Protein AF-A0A6C7NEB3-F1 (afdb_monomer_lite)

Secondary structure (DSSP, 8-state):
--HHHHHHHHHHHHHHTTTS-TT--EE-HHHHHTS-SEEEEE--B---TT-TT-THHHH---B-TT-EEEEEESSHHHHHHHHHHHHHTTS-STT---EE---SHHHHH------TTS----GGGSPPPTTS-EEHHHHHHHHHHSTTSSS----TT----HHHHHHHHHHHHHS--S----HHHHHTTSS-HHHHHHHHHH--TTHHHHHHHHHTPPPS--

Radius of gyration: 23.23 Å; chains: 1; bounding box: 68×30×61 Å

Structure (mmCIF, N/CA/C/O backbone):
data_AF-A0A6C7NEB3-F1
#
_entry.id   AF-A0A6C7NEB3-F1
#
loop_
_atom_site.group_PDB
_atom_site.id
_atom_site.type_symbol
_atom_site.label_atom_id
_atom_site.label_alt_id
_atom_site.label_comp_id
_atom_site.label_asym_id
_atom_site.label_entity_id
_atom_site.label_seq_id
_atom_site.pdbx_PDB_ins_code
_atom_site.Cartn_x
_atom_site.Cartn_y
_atom_site.Cartn_z
_atom_site.occupancy
_atom_site.B_iso_or_equiv
_atom_site.auth_seq_id
_atom_site.auth_comp_id
_atom_site.auth_asym_id
_atom_site.auth_atom_id
_atom_site.pdbx_PDB_model_num
ATOM 1 N N . MET A 1 1 ? -14.120 -4.809 -8.182 1.00 58.78 1 MET A N 1
ATOM 2 C CA . MET A 1 1 ? -13.315 -3.794 -7.467 1.00 58.78 1 MET A CA 1
ATOM 3 C C . MET A 1 1 ? -12.095 -3.510 -8.325 1.00 58.78 1 MET A C 1
ATOM 5 O O . MET A 1 1 ? -11.554 -4.472 -8.851 1.00 58.78 1 MET A O 1
ATOM 9 N N . ALA A 1 2 ? -11.709 -2.247 -8.527 1.00 76.81 2 ALA A N 1
ATOM 10 C CA . ALA A 1 2 ? -10.471 -1.930 -9.248 1.00 76.81 2 ALA A CA 1
ATOM 11 C C . ALA A 1 2 ? -9.264 -2.545 -8.514 1.00 76.81 2 ALA A C 1
ATOM 13 O O . ALA A 1 2 ? -9.253 -2.528 -7.280 1.00 76.81 2 ALA A O 1
ATOM 14 N N . GLU A 1 3 ? -8.271 -3.077 -9.237 1.00 85.06 3 GLU A N 1
ATOM 15 C CA . GLU A 1 3 ? -7.120 -3.761 -8.617 1.00 85.06 3 GLU A CA 1
ATOM 16 C C . GLU A 1 3 ? -6.371 -2.853 -7.631 1.00 85.06 3 GLU A C 1
ATOM 18 O O . GLU A 1 3 ? -5.971 -3.320 -6.570 1.00 85.06 3 GLU A O 1
ATOM 23 N N . THR A 1 4 ? -6.311 -1.542 -7.885 1.00 86.56 4 THR A N 1
ATOM 24 C CA . THR A 1 4 ? -5.770 -0.564 -6.928 1.00 86.56 4 THR A CA 1
ATOM 25 C C . THR A 1 4 ? -6.452 -0.611 -5.569 1.00 86.56 4 THR A C 1
ATOM 27 O O . THR A 1 4 ? -5.799 -0.779 -4.541 1.00 86.56 4 THR A O 1
ATOM 30 N N . ILE A 1 5 ? -7.781 -0.521 -5.553 1.00 88.75 5 ILE A N 1
ATOM 31 C CA . ILE A 1 5 ? -8.556 -0.547 -4.310 1.00 88.75 5 ILE A CA 1
ATOM 32 C C . ILE A 1 5 ? -8.446 -1.917 -3.638 1.00 88.75 5 ILE A C 1
ATOM 34 O O . ILE A 1 5 ? -8.346 -1.992 -2.418 1.00 88.75 5 ILE A O 1
ATOM 38 N N . LYS A 1 6 ? -8.408 -2.999 -4.422 1.00 91.44 6 LYS A N 1
ATOM 39 C CA . LYS A 1 6 ? -8.275 -4.367 -3.909 1.00 91.44 6 LYS A CA 1
ATOM 40 C C . LYS A 1 6 ? -6.939 -4.598 -3.207 1.00 91.44 6 LYS A C 1
ATOM 42 O O . LYS A 1 6 ? -6.927 -5.178 -2.125 1.00 91.44 6 LYS A O 1
ATOM 47 N N . GLN A 1 7 ? -5.834 -4.128 -3.781 1.00 91.38 7 GLN A N 1
ATOM 48 C CA . GLN A 1 7 ? -4.512 -4.240 -3.164 1.00 91.38 7 GLN A CA 1
ATOM 49 C C . GLN A 1 7 ? -4.460 -3.511 -1.812 1.00 91.38 7 GLN A C 1
ATOM 51 O O . GLN A 1 7 ? -4.077 -4.108 -0.805 1.00 91.38 7 GLN A O 1
ATOM 56 N N . TYR A 1 8 ? -4.951 -2.269 -1.744 1.00 89.69 8 TYR A N 1
ATOM 57 C CA . TYR A 1 8 ? -5.054 -1.549 -0.470 1.00 89.69 8 TYR A CA 1
ATOM 58 C C . TYR A 1 8 ? -6.022 -2.205 0.516 1.00 89.69 8 TYR A C 1
ATOM 60 O O . TYR A 1 8 ? -5.736 -2.249 1.710 1.00 89.69 8 TYR A O 1
ATOM 68 N N . TYR A 1 9 ? -7.151 -2.738 0.044 1.00 90.69 9 TYR A N 1
ATOM 69 C CA . TYR A 1 9 ? -8.109 -3.432 0.904 1.00 90.69 9 TYR A CA 1
ATOM 70 C C . TYR A 1 9 ? -7.505 -4.684 1.540 1.00 90.69 9 TYR A C 1
ATOM 72 O O . TYR A 1 9 ? -7.786 -4.975 2.704 1.00 90.69 9 TYR A O 1
ATOM 80 N N . ASN A 1 10 ? -6.658 -5.409 0.807 1.00 90.50 10 ASN A N 1
ATOM 81 C CA . ASN A 1 10 ? -5.946 -6.568 1.335 1.00 90.50 10 ASN A CA 1
ATOM 82 C C . ASN A 1 10 ? -4.959 -6.162 2.436 1.00 90.50 10 ASN A C 1
ATOM 84 O O . ASN A 1 10 ? -4.956 -6.793 3.493 1.00 90.50 10 ASN A O 1
ATOM 88 N N . LEU A 1 11 ? -4.187 -5.087 2.232 1.00 87.88 11 LEU A N 1
ATOM 89 C CA . LEU A 1 11 ? -3.297 -4.533 3.260 1.00 87.88 11 LEU A CA 1
ATOM 90 C C . LEU A 1 11 ? -4.076 -4.109 4.509 1.00 87.88 11 LEU A C 1
ATOM 92 O O . LEU A 1 11 ? -3.772 -4.562 5.612 1.00 87.88 11 LEU A O 1
ATOM 96 N N . PHE A 1 12 ? -5.128 -3.308 4.321 1.00 89.12 12 PHE A N 1
ATOM 97 C CA . PHE A 1 12 ? -6.013 -2.855 5.393 1.00 89.12 12 PHE A CA 1
ATOM 98 C C . PHE A 1 12 ? -6.635 -4.026 6.159 1.00 89.12 12 PHE A C 1
ATOM 100 O O . PHE A 1 12 ? -6.589 -4.060 7.385 1.00 89.12 12 PHE A O 1
ATOM 107 N N . SER A 1 13 ? -7.195 -5.009 5.453 1.00 88.75 13 SER A N 1
ATOM 108 C CA . SER A 1 13 ? -7.855 -6.155 6.083 1.00 88.75 13 SER A CA 1
ATOM 109 C C . SER A 1 13 ? -6.871 -7.036 6.844 1.00 88.75 13 SER A C 1
ATOM 111 O O . SER A 1 13 ? -7.202 -7.505 7.931 1.00 88.75 13 SER A O 1
ATOM 113 N N . ASN A 1 14 ? -5.666 -7.243 6.304 1.00 86.75 14 ASN A N 1
ATOM 114 C CA . ASN A 1 14 ? -4.623 -8.019 6.969 1.00 86.75 14 ASN A CA 1
ATOM 115 C C . ASN A 1 14 ? -4.166 -7.343 8.265 1.00 86.75 14 ASN A C 1
ATOM 117 O O . ASN A 1 14 ? -4.084 -7.998 9.301 1.00 86.75 14 ASN A O 1
ATOM 121 N N . ALA A 1 15 ? -3.943 -6.031 8.213 1.00 83.25 15 ALA A N 1
ATOM 122 C CA . ALA A 1 15 ? -3.602 -5.218 9.366 1.00 83.25 15 ALA A CA 1
ATOM 123 C C . ALA A 1 15 ? -4.699 -5.193 10.437 1.00 83.25 15 ALA A C 1
ATOM 125 O O . ALA A 1 15 ? -4.428 -5.412 11.617 1.00 83.25 15 ALA A O 1
ATOM 126 N N . LEU A 1 16 ? -5.944 -4.945 10.028 1.00 86.50 16 LEU A N 1
ATOM 127 C CA . LEU A 1 16 ? -7.086 -4.883 10.936 1.00 86.50 16 LEU A CA 1
ATOM 128 C C . LEU A 1 16 ? -7.295 -6.227 11.646 1.00 86.50 16 LEU A C 1
ATOM 130 O O . LEU A 1 16 ? -7.549 -6.249 12.850 1.00 86.50 16 LEU A O 1
ATOM 134 N N . GLY A 1 17 ? -7.099 -7.337 10.926 1.00 86.81 17 GLY A N 1
ATOM 135 C CA . GLY A 1 17 ? -7.145 -8.697 11.466 1.00 86.81 17 GLY A CA 1
ATOM 136 C C . GLY A 1 17 ? -6.066 -9.015 12.510 1.00 86.81 17 GLY A C 1
ATOM 137 O O . GLY A 1 17 ? -6.218 -9.978 13.256 1.00 86.81 17 GLY A O 1
ATOM 138 N N . GLN A 1 18 ? -5.000 -8.209 12.620 1.00 82.38 18 GLN A N 1
ATOM 139 C CA . GLN A 1 18 ? -4.020 -8.336 13.713 1.00 82.38 18 GLN A CA 1
ATOM 140 C C . GLN A 1 18 ? -4.544 -7.781 15.043 1.00 82.38 18 GLN A C 1
ATOM 142 O O . GLN A 1 18 ? -4.020 -8.121 16.100 1.00 82.38 18 GLN A O 1
ATOM 147 N N . SER A 1 19 ? -5.546 -6.897 14.997 1.00 82.75 19 SER A N 1
ATOM 148 C CA . SER A 1 19 ? -6.062 -6.184 16.177 1.00 82.75 19 SER A CA 1
ATOM 149 C C . SER A 1 19 ? -7.490 -6.584 16.540 1.00 82.75 19 SER A C 1
ATOM 151 O O . SER A 1 19 ? -7.889 -6.453 17.695 1.00 82.75 19 SER A O 1
ATOM 153 N N . PHE A 1 20 ? -8.262 -7.090 15.577 1.00 89.00 20 PHE A N 1
ATOM 154 C CA . PHE A 1 20 ? -9.666 -7.444 15.760 1.00 89.00 20 PHE A CA 1
ATOM 155 C C . PHE A 1 20 ? -10.019 -8.775 15.088 1.00 89.00 20 PHE A C 1
ATOM 157 O O . PHE A 1 20 ? -9.357 -9.176 14.131 1.00 89.00 20 PHE A O 1
ATOM 164 N N . PRO A 1 21 ? -11.107 -9.438 15.526 1.00 90.12 21 PRO A N 1
ATOM 165 C CA . PRO A 1 21 ? -11.684 -10.562 14.797 1.00 90.12 21 PRO A CA 1
ATOM 166 C C . PRO A 1 21 ? -11.994 -10.201 13.337 1.00 90.12 21 PRO A C 1
ATOM 168 O O . PRO A 1 21 ? -12.518 -9.123 13.051 1.00 90.12 21 PRO A O 1
ATOM 171 N N . ASN A 1 22 ? -11.698 -11.116 12.410 1.00 86.62 22 ASN A N 1
ATOM 172 C CA . ASN A 1 22 ? -11.833 -10.883 10.965 1.00 86.62 22 ASN A CA 1
ATOM 173 C C . ASN A 1 22 ? -13.276 -10.600 10.504 1.00 86.62 22 ASN A C 1
ATOM 175 O O . ASN A 1 22 ? -13.478 -10.001 9.446 1.00 86.62 22 ASN A O 1
ATOM 179 N N . ASP A 1 23 ? -14.264 -11.039 11.280 1.00 90.00 23 ASP A N 1
ATOM 180 C CA . ASP A 1 23 ? -15.697 -10.863 11.052 1.00 90.00 23 ASP A CA 1
ATOM 181 C C . ASP A 1 23 ? -16.268 -9.584 11.689 1.00 90.00 23 ASP A C 1
ATOM 183 O O . ASP A 1 23 ? -17.442 -9.271 11.485 1.00 90.00 23 ASP A O 1
ATOM 187 N N . LYS A 1 24 ? -15.456 -8.801 12.415 1.00 92.62 24 LYS A N 1
ATOM 188 C CA . LYS A 1 24 ? -15.886 -7.509 12.964 1.0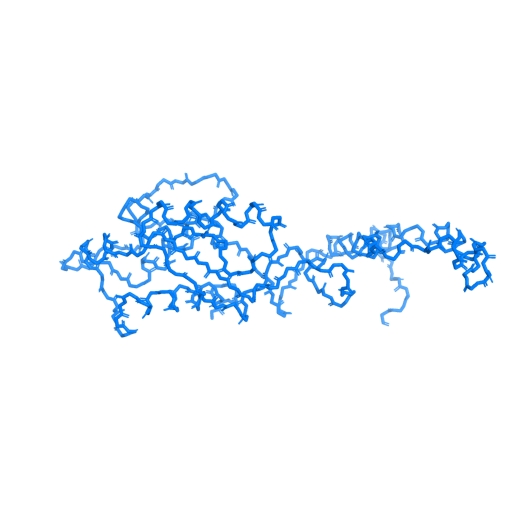0 92.62 24 LYS A CA 1
ATOM 189 C C . LYS A 1 24 ? -16.091 -6.493 11.834 1.00 92.62 24 LYS A C 1
ATOM 191 O O . LYS A 1 24 ? -15.172 -6.173 11.079 1.00 92.62 24 LYS A O 1
ATOM 196 N N . THR A 1 25 ? -17.307 -5.957 11.745 1.00 92.12 25 THR A N 1
ATOM 197 C CA . THR A 1 25 ? -17.722 -4.978 10.720 1.00 92.12 25 THR A CA 1
ATOM 198 C C . THR A 1 25 ? -18.095 -3.605 11.283 1.00 92.12 25 THR A C 1
ATOM 200 O O . THR A 1 25 ? -18.272 -2.663 10.513 1.00 92.12 25 THR A O 1
ATOM 203 N N . SER A 1 26 ? -18.181 -3.477 12.610 1.00 94.00 26 SER A N 1
ATOM 204 C CA . SER A 1 26 ? -18.533 -2.249 13.328 1.00 94.00 26 SER A CA 1
ATOM 205 C C . SER A 1 26 ? -17.515 -1.955 14.439 1.00 94.00 26 SER A C 1
ATOM 207 O O . SER A 1 26 ? -17.100 -2.856 15.183 1.00 94.00 26 SER A O 1
ATOM 209 N N . PHE A 1 27 ? -17.097 -0.690 14.524 1.00 94.06 27 PHE A N 1
ATOM 210 C CA . PHE A 1 27 ? -16.003 -0.211 15.368 1.00 94.06 27 PHE A CA 1
ATOM 211 C C . PHE A 1 27 ? -16.447 0.985 16.211 1.00 94.06 27 PHE A C 1
ATOM 213 O O . PHE A 1 27 ? -16.822 2.034 15.689 1.00 94.06 27 PHE A O 1
ATOM 220 N N . SER A 1 28 ? -16.398 0.832 17.529 1.00 94.38 28 SER A N 1
ATOM 221 C CA . SER A 1 28 ? -16.651 1.913 18.483 1.00 94.38 28 SER A CA 1
ATOM 222 C C . SER A 1 28 ? -15.492 2.916 18.525 1.00 94.38 28 SER A C 1
ATOM 224 O O . SER A 1 28 ? -14.386 2.637 18.061 1.00 94.38 28 SER A O 1
ATOM 226 N N . GLU A 1 29 ? -15.702 4.075 19.156 1.00 92.75 29 GLU A N 1
ATOM 227 C CA . GLU A 1 29 ? -14.603 5.014 19.424 1.00 92.75 29 GLU A CA 1
ATOM 228 C C . GLU A 1 29 ? -13.488 4.373 20.270 1.00 92.75 29 GLU A C 1
ATOM 230 O O . GLU A 1 29 ? -12.311 4.660 20.059 1.00 92.75 29 GLU A O 1
ATOM 235 N N . ALA A 1 30 ? -13.837 3.469 21.194 1.00 92.44 30 ALA A N 1
ATOM 236 C CA . ALA A 1 30 ? -12.859 2.721 21.980 1.00 92.44 30 ALA A CA 1
ATOM 237 C C . ALA A 1 30 ? -12.029 1.772 21.101 1.00 92.44 30 ALA A C 1
ATOM 239 O O . ALA A 1 30 ? -10.804 1.748 21.232 1.00 92.44 30 ALA A O 1
ATOM 240 N N . ASP A 1 31 ? -12.675 1.064 20.165 1.00 92.88 31 ASP A N 1
ATOM 241 C CA . ASP A 1 31 ? -11.983 0.219 19.187 1.00 92.88 31 ASP A CA 1
ATOM 242 C C . ASP A 1 31 ? -10.990 1.058 18.370 1.00 92.88 31 ASP A C 1
ATOM 244 O O . ASP A 1 31 ? -9.810 0.725 18.308 1.00 92.88 31 ASP A O 1
ATOM 248 N N . ILE A 1 32 ? -11.431 2.193 17.816 1.00 90.25 32 ILE A N 1
ATOM 249 C CA . ILE A 1 32 ? -10.583 3.083 17.006 1.00 90.25 32 ILE A CA 1
ATOM 250 C C . ILE A 1 32 ? -9.405 3.629 17.821 1.00 90.25 32 ILE A C 1
ATOM 252 O O . ILE A 1 32 ? -8.265 3.622 17.361 1.00 90.25 32 ILE A O 1
ATOM 256 N N . ASN A 1 33 ? -9.638 4.057 19.062 1.00 88.62 33 ASN A N 1
ATOM 257 C CA . ASN A 1 33 ? -8.563 4.561 19.919 1.00 88.62 33 ASN A CA 1
ATOM 258 C C . ASN A 1 33 ? -7.523 3.482 20.256 1.00 88.62 33 ASN A C 1
ATOM 260 O O . ASN A 1 33 ? -6.336 3.805 20.378 1.00 88.62 33 ASN A O 1
ATOM 264 N N . SER A 1 34 ? -7.950 2.218 20.339 1.00 87.88 34 SER A N 1
ATOM 265 C CA . SER A 1 34 ? -7.081 1.055 20.558 1.00 87.88 34 SER A CA 1
ATOM 266 C C . SER A 1 34 ? -6.351 0.557 19.307 1.00 87.88 34 SER A C 1
ATOM 268 O O . SER A 1 34 ? -5.503 -0.324 19.423 1.00 87.88 34 SER A O 1
ATOM 270 N N . MET A 1 35 ? -6.643 1.108 18.122 1.00 87.12 35 MET A N 1
ATOM 271 C CA . MET A 1 35 ? -5.977 0.692 16.889 1.00 87.12 35 MET A CA 1
ATOM 272 C C . MET A 1 35 ? -4.478 0.979 16.928 1.00 87.12 35 MET A C 1
ATOM 274 O O . MET A 1 35 ? -4.069 2.029 17.457 1.00 87.12 35 MET A O 1
ATOM 278 N N . PRO A 1 36 ? -3.674 0.109 16.288 1.00 86.25 36 PRO A N 1
ATOM 279 C CA . PRO A 1 36 ? -2.275 0.398 16.064 1.00 86.25 36 PRO A CA 1
ATOM 280 C C . PRO A 1 36 ? -2.105 1.719 15.321 1.00 86.25 36 PRO A C 1
ATOM 282 O O . PRO A 1 36 ? -2.931 2.108 14.494 1.00 86.25 36 PRO A O 1
ATOM 285 N N . LYS A 1 37 ? -1.012 2.416 15.616 1.00 85.25 37 LYS A N 1
ATOM 286 C CA . LYS A 1 37 ? -0.709 3.714 15.005 1.00 85.25 37 LYS A CA 1
ATOM 287 C C . LYS A 1 37 ? 0.038 3.571 13.687 1.00 85.25 37 LYS A C 1
ATOM 289 O O . LYS A 1 37 ? -0.069 4.457 12.846 1.00 85.25 37 LYS A O 1
ATOM 294 N N . GLY A 1 38 ? 0.709 2.444 13.469 1.00 86.88 38 GLY A N 1
ATOM 295 C CA . GLY A 1 38 ? 1.337 2.159 12.189 1.00 86.88 38 GLY A CA 1
ATOM 296 C C . GLY A 1 38 ? 1.610 0.686 11.939 1.00 86.88 38 GLY A C 1
ATOM 297 O O . GLY A 1 38 ? 1.359 -0.174 12.783 1.00 86.88 38 GLY A O 1
ATOM 298 N N . TYR A 1 39 ? 2.153 0.414 10.764 1.00 87.00 39 TYR A N 1
ATOM 299 C CA . TYR A 1 39 ? 2.535 -0.907 10.295 1.00 87.00 39 TYR A CA 1
ATOM 300 C C . TYR A 1 39 ? 3.751 -0.832 9.388 1.00 87.00 39 TYR A C 1
ATOM 302 O O . TYR A 1 39 ? 4.047 0.217 8.829 1.00 87.00 39 TYR A O 1
ATOM 310 N N . ALA A 1 40 ? 4.426 -1.958 9.212 1.00 89.44 40 ALA A N 1
ATOM 311 C CA . ALA A 1 40 ? 5.373 -2.135 8.126 1.00 89.44 40 ALA A CA 1
ATOM 312 C C . ALA A 1 40 ? 4.871 -3.219 7.181 1.00 89.44 40 ALA A C 1
ATOM 314 O O . ALA A 1 40 ? 4.192 -4.167 7.590 1.00 89.44 40 ALA A O 1
ATOM 315 N N . ILE A 1 41 ? 5.211 -3.056 5.910 1.00 88.06 41 ILE A N 1
ATOM 316 C CA . ILE A 1 41 ? 4.930 -4.019 4.853 1.00 88.06 41 ILE A CA 1
ATOM 317 C C . ILE A 1 41 ? 6.232 -4.493 4.230 1.00 88.06 41 ILE A C 1
ATOM 319 O O . ILE A 1 41 ? 7.210 -3.753 4.138 1.00 88.06 41 ILE A O 1
ATOM 323 N N . ASN A 1 42 ? 6.209 -5.732 3.765 1.00 88.12 42 ASN A N 1
ATOM 324 C CA . ASN A 1 42 ? 7.225 -6.291 2.887 1.00 88.12 42 ASN A CA 1
ATOM 325 C C . ASN A 1 42 ? 6.557 -6.830 1.617 1.00 88.12 42 ASN A C 1
ATOM 327 O O . ASN A 1 42 ? 5.331 -6.924 1.563 1.00 88.12 42 ASN A O 1
ATOM 331 N N . GLY A 1 43 ? 7.347 -7.181 0.602 1.00 87.94 43 GLY A N 1
ATOM 332 C CA . GLY A 1 43 ? 6.853 -7.709 -0.669 1.00 87.94 43 GLY A CA 1
ATOM 333 C C . GLY A 1 43 ? 6.253 -6.634 -1.573 1.00 87.94 43 GLY A C 1
ATOM 334 O O . GLY A 1 43 ? 5.443 -6.953 -2.444 1.00 87.94 43 GLY A O 1
ATOM 335 N N . ILE A 1 44 ? 6.603 -5.362 -1.352 1.00 88.69 44 ILE A N 1
ATOM 336 C CA . ILE A 1 44 ? 6.304 -4.285 -2.298 1.00 88.69 44 ILE A CA 1
ATOM 337 C C . ILE A 1 44 ? 7.218 -4.486 -3.500 1.00 88.69 44 ILE A C 1
ATOM 339 O O . ILE A 1 44 ? 8.436 -4.547 -3.335 1.00 88.69 44 ILE A O 1
ATOM 343 N N . LYS A 1 45 ? 6.654 -4.539 -4.704 1.00 90.31 45 LYS A N 1
ATOM 344 C CA . LYS A 1 45 ? 7.466 -4.380 -5.910 1.00 90.31 45 LYS A CA 1
ATOM 3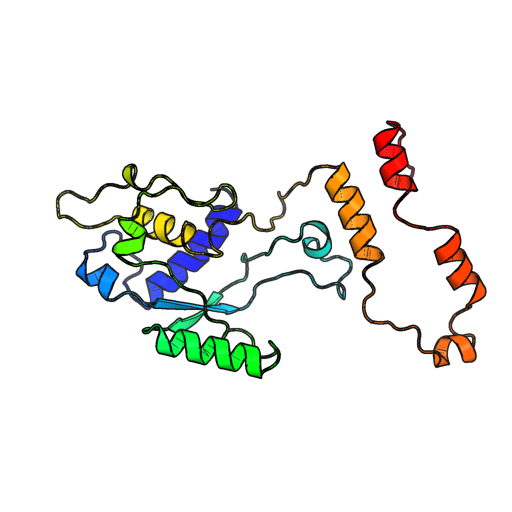45 C C . LYS A 1 45 ? 7.472 -2.909 -6.307 1.00 90.31 45 LYS A C 1
ATOM 347 O O . LYS A 1 45 ? 6.440 -2.234 -6.281 1.00 90.31 45 LYS A O 1
ATOM 352 N N . SER A 1 46 ? 8.650 -2.411 -6.640 1.00 89.94 46 SER A N 1
ATOM 353 C CA . SER A 1 46 ? 8.883 -1.047 -7.109 1.00 89.94 46 SER A CA 1
ATOM 354 C C . SER A 1 46 ? 9.806 -1.076 -8.322 1.00 89.94 46 SER A C 1
ATOM 356 O O . SER A 1 46 ? 10.108 -2.146 -8.849 1.00 89.94 46 SER A O 1
ATOM 358 N N . MET A 1 47 ? 10.251 0.098 -8.770 1.00 89.94 47 MET A N 1
ATOM 359 C CA . MET A 1 47 ? 11.289 0.195 -9.792 1.00 89.94 47 MET A CA 1
ATOM 360 C C . MET A 1 47 ? 12.515 -0.624 -9.389 1.00 89.94 47 MET A C 1
ATOM 362 O O . MET A 1 47 ? 13.012 -0.498 -8.270 1.00 89.94 47 MET A O 1
ATOM 366 N N . ASP A 1 48 ? 12.977 -1.436 -10.326 1.00 87.62 48 ASP A N 1
ATOM 367 C CA . ASP A 1 48 ? 14.221 -2.185 -10.262 1.00 87.62 48 ASP A CA 1
ATOM 368 C C . ASP A 1 48 ? 14.817 -2.172 -11.667 1.00 87.62 48 ASP A C 1
ATOM 370 O O . ASP A 1 48 ? 14.411 -2.940 -12.541 1.00 87.62 48 ASP A O 1
ATOM 374 N N . PHE A 1 49 ? 15.759 -1.260 -11.898 1.00 82.31 49 PHE A N 1
ATOM 375 C CA . PHE A 1 49 ? 16.429 -1.114 -13.191 1.00 82.31 49 PHE A CA 1
ATOM 376 C C . PHE A 1 49 ? 17.362 -2.294 -13.512 1.00 82.31 49 PHE A C 1
ATOM 378 O O . PHE A 1 49 ? 17.844 -2.403 -14.638 1.00 82.31 49 PHE A O 1
ATOM 385 N N . ASN A 1 50 ? 17.573 -3.214 -12.563 1.00 81.31 50 ASN A N 1
ATOM 386 C CA . ASN A 1 50 ? 18.295 -4.462 -12.801 1.00 81.31 50 ASN A CA 1
ATOM 387 C C . ASN A 1 50 ? 17.427 -5.512 -13.507 1.00 81.31 50 ASN A C 1
ATOM 389 O O . ASN A 1 50 ? 17.968 -6.461 -14.073 1.00 81.31 50 ASN A O 1
ATOM 393 N N . ASP A 1 51 ? 16.101 -5.345 -13.488 1.00 85.44 51 ASP A N 1
ATOM 394 C CA . ASP A 1 51 ? 15.139 -6.163 -14.221 1.00 85.44 51 ASP A CA 1
ATOM 395 C C . ASP A 1 51 ? 14.523 -5.342 -15.371 1.00 85.44 51 ASP A C 1
ATOM 397 O O . ASP A 1 51 ? 13.556 -4.601 -15.172 1.00 85.44 51 ASP A O 1
ATOM 401 N N . PRO A 1 52 ? 15.025 -5.484 -16.613 1.00 77.69 52 PRO A N 1
ATOM 402 C CA . PRO A 1 52 ? 14.486 -4.780 -17.777 1.00 77.69 52 PRO A CA 1
ATOM 403 C C . PRO A 1 52 ? 13.022 -5.119 -18.085 1.00 77.69 52 PRO A C 1
ATOM 405 O O . PRO A 1 52 ? 12.358 -4.379 -18.813 1.00 77.69 52 PRO A O 1
ATOM 408 N N . SER A 1 53 ? 12.514 -6.245 -17.570 1.00 84.75 53 SER A N 1
ATOM 409 C CA . SER A 1 53 ? 11.121 -6.659 -17.747 1.00 84.75 53 SER A CA 1
ATOM 410 C C . SER A 1 53 ? 10.176 -6.029 -16.722 1.00 84.75 53 SER A C 1
ATOM 412 O O . SER A 1 53 ? 8.952 -6.100 -16.884 1.00 84.75 53 SER A O 1
ATOM 414 N N . ASN A 1 54 ? 10.723 -5.368 -15.698 1.00 89.69 54 ASN A N 1
ATOM 415 C CA . ASN A 1 54 ? 9.944 -4.744 -14.648 1.00 89.69 54 ASN A CA 1
ATOM 416 C C . ASN A 1 54 ? 9.159 -3.540 -15.189 1.00 89.69 54 ASN A C 1
ATOM 418 O O . ASN A 1 54 ? 9.687 -2.449 -15.413 1.00 89.69 54 ASN A O 1
ATOM 422 N N . ARG A 1 55 ? 7.845 -3.726 -15.349 1.00 90.19 55 ARG A N 1
ATOM 423 C CA . ARG A 1 55 ? 6.914 -2.683 -15.803 1.00 90.19 55 ARG A CA 1
ATOM 424 C C . ARG A 1 55 ? 6.916 -1.438 -14.919 1.00 90.19 55 ARG A C 1
ATOM 426 O O . ARG A 1 55 ? 6.633 -0.354 -15.424 1.00 90.19 55 ARG A O 1
ATOM 433 N N . MET A 1 56 ? 7.267 -1.557 -13.639 1.00 92.88 56 MET A N 1
ATOM 434 C CA . MET A 1 56 ? 7.299 -0.423 -12.712 1.00 92.88 56 MET A CA 1
ATOM 435 C C . MET A 1 56 ? 8.410 0.570 -13.068 1.00 92.88 56 MET A C 1
ATOM 437 O O . MET A 1 56 ? 8.275 1.746 -12.744 1.00 92.88 56 MET A O 1
ATOM 441 N N . ASN A 1 57 ? 9.435 0.154 -13.826 1.00 90.38 57 ASN A N 1
ATOM 442 C CA . ASN A 1 57 ? 10.424 1.064 -14.423 1.00 90.38 57 ASN A CA 1
ATOM 443 C C . ASN A 1 57 ? 9.785 2.040 -15.425 1.00 90.38 57 ASN A C 1
ATOM 445 O O . ASN A 1 57 ? 10.325 3.116 -15.662 1.00 90.38 57 ASN A O 1
ATOM 449 N N . ILE A 1 58 ? 8.634 1.669 -16.000 1.00 91.62 58 ILE A N 1
ATOM 450 C CA . ILE A 1 58 ? 7.874 2.469 -16.967 1.00 91.62 58 ILE A CA 1
ATOM 451 C C . ILE A 1 58 ? 6.717 3.192 -16.273 1.00 91.62 58 ILE A C 1
ATOM 453 O O . ILE A 1 58 ? 6.451 4.355 -16.563 1.00 91.62 58 ILE A O 1
ATOM 457 N N . THR A 1 59 ? 5.988 2.518 -15.381 1.00 92.75 59 THR A N 1
ATOM 458 C CA . THR A 1 59 ? 4.792 3.108 -14.760 1.00 92.75 59 THR A CA 1
ATOM 459 C C . THR A 1 59 ? 5.095 3.968 -13.546 1.00 92.75 59 THR A C 1
ATOM 461 O O . THR A 1 59 ? 4.297 4.844 -13.221 1.00 92.75 59 THR A O 1
ATOM 464 N N . HIS A 1 60 ? 6.244 3.760 -12.897 1.00 90.44 60 HIS A N 1
ATOM 465 C CA . HIS A 1 60 ? 6.634 4.397 -11.635 1.00 90.44 60 HIS A CA 1
ATOM 466 C C . HIS A 1 60 ? 5.637 4.164 -10.487 1.00 90.44 60 HIS A C 1
ATOM 468 O O . HIS A 1 60 ? 5.703 4.828 -9.453 1.00 90.44 60 HIS A O 1
ATOM 474 N N . LEU A 1 61 ? 4.716 3.212 -10.655 1.00 91.94 61 LEU A N 1
ATOM 475 C CA . LEU A 1 61 ? 3.757 2.814 -9.635 1.00 91.94 61 LEU A CA 1
ATOM 476 C C . LEU A 1 61 ? 4.326 1.650 -8.823 1.00 91.94 61 LEU A C 1
ATOM 478 O O . LEU A 1 61 ? 5.100 0.841 -9.328 1.00 91.94 61 LEU A O 1
ATOM 482 N N . ARG A 1 62 ? 3.932 1.556 -7.554 1.00 90.81 62 ARG A N 1
ATOM 483 C CA . ARG A 1 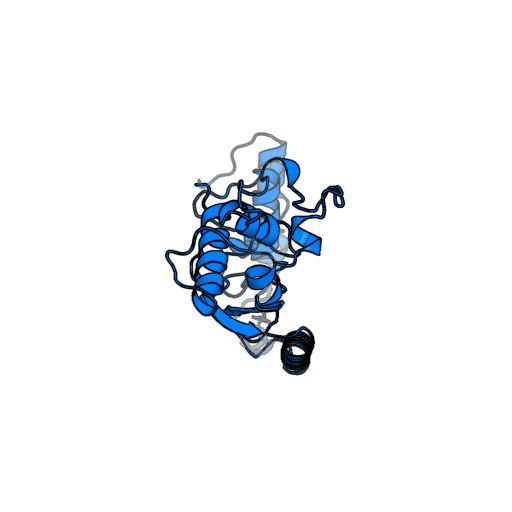62 ? 4.233 0.391 -6.708 1.00 90.81 62 ARG A CA 1
ATOM 484 C C . ARG A 1 62 ? 3.204 -0.708 -6.950 1.00 90.81 62 ARG A C 1
ATOM 486 O O . ARG A 1 62 ? 2.064 -0.397 -7.275 1.00 90.81 62 ARG A O 1
ATOM 493 N N . ASP A 1 63 ? 3.585 -1.964 -6.756 1.00 92.06 63 ASP A N 1
ATOM 494 C CA . ASP A 1 63 ? 2.681 -3.119 -6.753 1.00 92.06 63 ASP A CA 1
ATOM 495 C C . ASP A 1 63 ? 2.671 -3.754 -5.356 1.00 92.06 63 ASP A C 1
ATOM 497 O O . ASP A 1 63 ? 3.698 -4.228 -4.859 1.00 92.06 63 ASP A O 1
ATOM 501 N N . PHE A 1 64 ? 1.493 -3.758 -4.731 1.00 90.25 64 PHE A N 1
ATOM 502 C CA . PHE A 1 64 ? 1.246 -4.339 -3.413 1.00 90.25 64 PHE A CA 1
ATOM 503 C C . PHE A 1 64 ? 0.547 -5.704 -3.475 1.00 90.25 64 PHE A C 1
ATOM 505 O O . PHE A 1 64 ? 0.154 -6.242 -2.440 1.00 90.25 64 PHE A O 1
ATOM 512 N N . SER A 1 65 ? 0.367 -6.297 -4.658 1.00 89.19 65 SER A N 1
ATOM 513 C CA . SER A 1 65 ? -0.347 -7.572 -4.839 1.00 89.19 65 SER A CA 1
ATOM 514 C C . SER A 1 65 ? 0.227 -8.729 -4.018 1.00 89.19 65 SER A C 1
ATOM 516 O O . SER A 1 65 ? -0.523 -9.606 -3.594 1.00 89.19 65 SER A O 1
ATOM 518 N N . ASN A 1 66 ? 1.538 -8.706 -3.768 1.00 88.19 66 ASN A N 1
ATOM 519 C CA . ASN A 1 66 ? 2.257 -9.689 -2.953 1.00 88.19 66 ASN A CA 1
ATOM 520 C C . ASN A 1 66 ? 2.709 -9.120 -1.602 1.00 88.19 66 ASN A C 1
ATOM 522 O O . ASN A 1 66 ? 3.516 -9.743 -0.913 1.00 88.19 66 ASN A O 1
ATOM 526 N N . SER A 1 67 ? 2.228 -7.931 -1.234 1.00 87.62 67 SER A N 1
ATOM 527 C CA . SER A 1 67 ? 2.619 -7.302 0.016 1.00 87.62 67 SER A CA 1
ATOM 528 C C . SER A 1 67 ? 1.878 -7.894 1.209 1.00 87.62 67 SER A C 1
ATOM 530 O O . SER A 1 67 ? 0.695 -8.229 1.138 1.00 87.62 67 SER A O 1
ATOM 532 N N . SER A 1 68 ? 2.577 -7.979 2.334 1.00 86.00 68 SER A N 1
ATOM 533 C CA . SER A 1 68 ? 2.031 -8.457 3.604 1.00 86.00 68 SER A CA 1
ATOM 534 C C . SER A 1 68 ? 2.531 -7.606 4.756 1.00 86.00 68 SER A C 1
ATOM 536 O O . SER A 1 68 ? 3.663 -7.119 4.718 1.00 86.00 68 SER A O 1
ATOM 538 N N . ILE A 1 69 ? 1.718 -7.483 5.803 1.00 86.94 69 ILE A N 1
ATOM 539 C CA . ILE A 1 69 ? 2.130 -6.830 7.041 1.00 86.94 69 ILE A CA 1
ATOM 540 C C . ILE A 1 69 ? 3.208 -7.680 7.716 1.00 86.94 69 ILE A C 1
ATOM 542 O O . ILE A 1 69 ? 3.002 -8.867 7.969 1.00 86.94 69 ILE A O 1
ATOM 546 N N . THR A 1 70 ? 4.348 -7.068 8.014 1.00 89.50 70 THR A N 1
ATOM 547 C CA . THR A 1 70 ? 5.441 -7.696 8.767 1.00 89.50 70 THR A CA 1
ATOM 548 C C . THR A 1 70 ? 5.415 -7.287 10.228 1.00 89.50 70 THR A C 1
ATOM 550 O O . THR A 1 70 ? 5.602 -8.128 11.106 1.00 89.50 70 THR A O 1
ATOM 553 N N . ASN A 1 71 ? 5.128 -6.010 10.497 1.00 89.69 71 ASN A N 1
ATOM 554 C CA . ASN A 1 71 ? 5.138 -5.446 11.840 1.00 89.69 71 ASN A CA 1
ATOM 555 C C . ASN A 1 71 ? 3.918 -4.550 12.069 1.00 89.69 71 ASN A C 1
ATOM 557 O O . ASN A 1 71 ? 3.432 -3.884 11.156 1.00 89.69 71 ASN A O 1
ATOM 561 N N . ILE A 1 72 ? 3.471 -4.499 13.323 1.00 89.00 72 ILE A N 1
ATOM 562 C CA . ILE A 1 72 ? 2.426 -3.600 13.811 1.00 89.00 72 ILE A CA 1
ATOM 563 C C . ILE A 1 72 ? 3.026 -2.724 14.915 1.00 89.00 72 ILE A C 1
ATOM 565 O O . ILE A 1 72 ? 3.613 -3.238 15.868 1.00 89.00 72 ILE A O 1
ATOM 569 N N . TYR A 1 73 ? 2.848 -1.410 14.801 1.00 90.44 73 TYR A N 1
ATOM 570 C CA . TYR A 1 73 ? 3.323 -0.415 15.760 1.00 90.44 73 TYR A CA 1
ATOM 571 C C . TYR A 1 73 ? 2.144 0.133 16.555 1.00 90.44 73 TYR A C 1
ATOM 573 O O . TYR A 1 73 ? 1.257 0.800 16.018 1.00 90.44 73 TYR A O 1
ATOM 581 N N . GLN A 1 74 ? 2.131 -0.150 17.854 1.00 88.69 74 GLN A N 1
ATOM 582 C CA . GLN A 1 74 ? 1.046 0.235 18.755 1.00 88.69 74 GLN A CA 1
ATOM 583 C C . GLN A 1 74 ? 1.119 1.704 19.162 1.00 88.69 74 GLN A C 1
ATOM 585 O O . GLN A 1 74 ? 0.100 2.296 19.508 1.00 88.69 74 GLN A O 1
ATOM 590 N N . THR A 1 75 ? 2.309 2.306 19.110 1.00 89.56 75 THR A N 1
ATOM 591 C CA . THR A 1 75 ? 2.512 3.712 19.468 1.00 89.56 75 THR A CA 1
ATOM 592 C C . THR A 1 75 ? 3.266 4.472 18.375 1.00 89.56 75 THR A C 1
ATOM 594 O O . THR A 1 75 ? 3.996 3.859 17.586 1.00 89.56 75 THR A O 1
ATOM 597 N N . PRO A 1 76 ? 3.130 5.810 18.317 1.00 87.62 76 PRO A N 1
ATOM 598 C CA . PRO A 1 76 ? 3.899 6.629 17.383 1.00 87.62 76 PRO A CA 1
ATOM 599 C C . PRO A 1 76 ? 5.415 6.521 17.602 1.00 87.62 76 PRO A C 1
ATOM 601 O O . PRO A 1 76 ? 6.180 6.636 16.649 1.00 87.62 76 PRO A O 1
ATOM 604 N N . GLU A 1 77 ? 5.867 6.291 18.836 1.00 92.44 77 GLU A N 1
ATOM 605 C CA . GLU A 1 77 ? 7.287 6.158 19.185 1.00 92.44 77 GLU A CA 1
ATOM 606 C C . GLU A 1 77 ? 7.898 4.895 18.579 1.00 92.44 77 GLU A C 1
ATOM 608 O O . GLU A 1 77 ? 8.976 4.976 17.998 1.00 92.44 77 GLU A O 1
ATOM 613 N N . GLN A 1 78 ? 7.190 3.760 18.638 1.00 92.81 78 GLN A N 1
ATOM 614 C CA . GLN A 1 78 ? 7.642 2.511 18.010 1.00 92.81 78 GLN A CA 1
ATOM 615 C C . GLN A 1 78 ? 7.810 2.670 16.496 1.00 92.81 78 GLN A C 1
ATOM 617 O O . GLN A 1 78 ? 8.780 2.184 15.920 1.00 92.81 78 GLN A O 1
ATOM 622 N N . MET A 1 79 ? 6.878 3.377 15.854 1.00 89.75 79 MET A N 1
ATOM 623 C CA . MET A 1 79 ? 6.943 3.655 14.421 1.00 89.75 79 MET A CA 1
ATOM 624 C C . MET A 1 79 ? 8.138 4.555 14.078 1.00 89.75 79 MET A C 1
ATOM 626 O O . MET A 1 79 ? 8.888 4.243 13.158 1.00 89.75 79 MET A O 1
ATOM 630 N N . LYS A 1 80 ? 8.361 5.627 14.854 1.00 90.50 80 LYS A N 1
ATOM 631 C CA . LYS A 1 80 ? 9.516 6.528 14.683 1.00 90.50 80 LYS A CA 1
ATOM 632 C C . LYS A 1 80 ? 10.850 5.814 14.889 1.00 90.50 80 LYS A C 1
ATOM 634 O O . LYS A 1 80 ? 11.813 6.096 14.182 1.00 90.50 80 LYS A O 1
ATOM 639 N N . GLU A 1 81 ? 10.928 4.909 15.859 1.00 93.25 81 GLU A N 1
ATOM 640 C CA . GLU A 1 81 ? 12.126 4.102 16.092 1.00 93.25 81 GLU A CA 1
ATOM 641 C C . GLU A 1 81 ? 12.397 3.165 14.910 1.00 93.25 81 GLU A C 1
ATOM 643 O O . GLU A 1 81 ? 13.524 3.109 14.419 1.00 93.25 81 GLU A O 1
ATOM 648 N N . ALA A 1 82 ? 11.364 2.494 14.398 1.00 92.12 82 ALA A N 1
ATOM 649 C CA . ALA A 1 82 ? 11.484 1.607 13.246 1.00 92.12 82 ALA A CA 1
ATOM 650 C C . ALA A 1 82 ? 11.892 2.358 11.964 1.00 92.12 82 ALA A C 1
ATOM 652 O O . ALA A 1 82 ? 12.798 1.918 11.256 1.00 92.12 82 ALA A O 1
ATOM 653 N N . GLU A 1 83 ? 11.306 3.532 11.711 1.00 89.75 83 GLU A N 1
ATOM 654 C CA . GLU A 1 83 ? 11.701 4.428 10.616 1.00 89.75 83 GLU A CA 1
ATOM 655 C C . GLU A 1 83 ? 13.159 4.897 10.767 1.00 89.75 83 GLU A C 1
ATOM 657 O O . GLU A 1 83 ? 13.936 4.858 9.814 1.00 89.75 83 GLU A O 1
ATOM 662 N N . SER A 1 84 ? 13.571 5.268 11.982 1.00 92.44 84 SER A N 1
ATOM 663 C CA . SER A 1 84 ? 14.955 5.653 12.273 1.00 92.44 84 SER A CA 1
ATOM 664 C C . SER A 1 84 ? 15.936 4.512 11.996 1.00 92.44 84 SER A C 1
ATOM 666 O O . SER A 1 84 ? 16.974 4.735 11.374 1.00 92.44 84 SER A O 1
ATOM 668 N N . LEU A 1 85 ? 15.604 3.281 12.396 1.00 92.94 85 LEU A N 1
ATOM 669 C CA . LEU A 1 85 ? 16.410 2.092 12.102 1.00 92.94 85 LEU A CA 1
ATOM 670 C C . LEU A 1 85 ? 16.471 1.798 10.601 1.00 92.94 85 LEU A C 1
ATOM 672 O O . LEU A 1 85 ? 17.549 1.505 10.083 1.00 92.94 85 LEU A O 1
ATOM 676 N N . TYR A 1 86 ? 15.349 1.920 9.892 1.00 91.94 86 TYR A N 1
ATOM 677 C CA . TYR A 1 86 ? 15.297 1.770 8.440 1.00 91.94 86 TYR A CA 1
ATOM 678 C C . TYR A 1 86 ? 16.245 2.757 7.747 1.00 91.94 86 TYR A C 1
ATOM 680 O O . TYR A 1 86 ? 17.106 2.343 6.966 1.00 91.94 86 TYR A O 1
ATOM 688 N N . ILE A 1 87 ? 16.179 4.041 8.111 1.00 91.12 87 ILE A N 1
ATOM 689 C CA . ILE A 1 87 ? 17.056 5.089 7.568 1.00 91.12 87 ILE A CA 1
ATOM 690 C C . ILE A 1 87 ? 18.524 4.826 7.929 1.00 91.12 87 ILE A C 1
ATOM 692 O O . ILE A 1 87 ? 19.385 4.864 7.051 1.00 91.12 87 ILE A O 1
ATOM 696 N N . GLN A 1 88 ? 18.824 4.518 9.195 1.00 93.12 88 GLN A N 1
ATOM 697 C CA . GLN A 1 88 ? 20.189 4.223 9.654 1.00 93.12 88 GLN A CA 1
ATOM 698 C C . GLN A 1 88 ? 20.788 2.992 8.969 1.00 93.12 88 GLN A C 1
ATOM 700 O O . GLN A 1 88 ? 21.998 2.938 8.758 1.00 93.12 88 GLN A O 1
ATOM 705 N N . SER A 1 89 ? 19.953 2.027 8.580 1.00 90.25 89 SER A N 1
ATOM 706 C CA . SER A 1 89 ? 20.383 0.860 7.808 1.00 90.25 89 SER A CA 1
ATOM 707 C C . SER A 1 89 ? 20.696 1.171 6.344 1.00 90.25 89 SER A C 1
ATOM 709 O O . SER A 1 89 ? 21.112 0.275 5.617 1.00 90.25 89 SER A O 1
ATOM 711 N N . GLY A 1 90 ? 20.480 2.407 5.883 1.00 87.81 90 GLY A N 1
ATOM 712 C CA . GLY A 1 90 ? 20.564 2.744 4.465 1.00 87.81 90 GLY A CA 1
ATOM 713 C C . GLY A 1 90 ? 19.433 2.115 3.654 1.00 87.81 90 GLY A C 1
ATOM 714 O O . GLY A 1 90 ? 19.637 1.787 2.492 1.00 87.81 90 GLY A O 1
ATOM 715 N N . SER A 1 91 ? 18.250 1.941 4.257 1.00 87.00 91 SER A N 1
ATOM 716 C CA . SER A 1 91 ? 17.086 1.287 3.639 1.00 87.00 91 SER A CA 1
ATOM 717 C C . SER A 1 91 ? 17.281 -0.201 3.307 1.00 87.00 91 SER A C 1
ATOM 719 O O . SER A 1 91 ? 16.577 -0.730 2.454 1.00 87.00 91 SER A O 1
ATOM 721 N N . LEU A 1 92 ? 18.229 -0.879 3.967 1.00 84.69 92 LEU A N 1
ATOM 722 C CA . LEU A 1 92 ? 18.580 -2.280 3.689 1.00 84.69 92 LEU A CA 1
ATOM 723 C C . LEU A 1 92 ? 17.748 -3.302 4.473 1.00 84.69 92 LEU A C 1
ATOM 725 O O . LEU A 1 92 ? 17.765 -4.485 4.143 1.00 84.69 92 LEU A O 1
ATOM 729 N N . ILE A 1 93 ? 17.073 -2.880 5.545 1.00 85.56 93 ILE A N 1
ATOM 730 C CA . ILE A 1 93 ? 16.234 -3.776 6.345 1.00 85.56 93 ILE A CA 1
ATOM 731 C C . ILE A 1 93 ? 14.799 -3.696 5.829 1.00 85.56 93 ILE A C 1
ATOM 733 O O . ILE A 1 93 ? 14.070 -2.742 6.110 1.00 85.56 93 ILE A O 1
ATOM 737 N N . ASP A 1 94 ? 14.387 -4.724 5.098 1.00 83.81 94 ASP A N 1
ATOM 738 C CA . ASP A 1 94 ? 13.014 -4.848 4.623 1.00 83.81 94 ASP A CA 1
ATOM 739 C C . ASP A 1 94 ? 12.027 -5.085 5.772 1.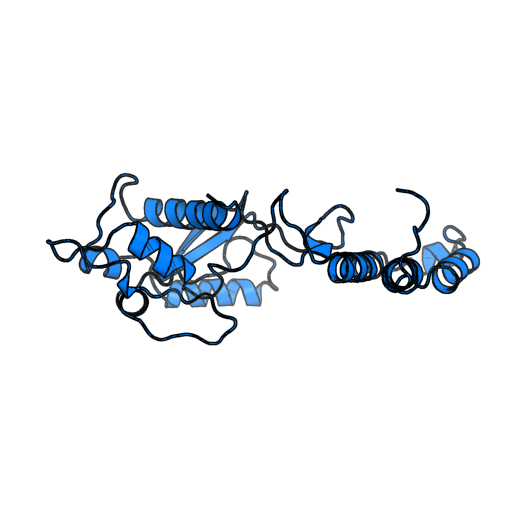00 83.81 94 ASP A C 1
ATOM 741 O O . ASP A 1 94 ? 12.337 -5.713 6.787 1.00 83.81 94 ASP A O 1
ATOM 745 N N . GLY A 1 95 ? 10.795 -4.605 5.595 1.00 83.62 95 GLY A N 1
ATOM 746 C CA . GLY A 1 95 ? 9.693 -4.909 6.507 1.00 83.62 95 GLY A CA 1
ATOM 747 C C . GLY A 1 95 ? 9.749 -4.214 7.870 1.00 83.62 95 GLY A C 1
ATOM 748 O O . GLY A 1 95 ? 8.990 -4.600 8.756 1.00 83.62 95 GLY A O 1
ATOM 749 N N . ILE A 1 96 ? 10.596 -3.196 8.053 1.00 88.69 96 ILE A N 1
ATOM 750 C CA . ILE A 1 96 ? 10.591 -2.347 9.261 1.00 88.69 96 ILE A CA 1
ATOM 751 C C . ILE A 1 96 ? 10.245 -0.882 8.983 1.00 88.69 96 ILE A C 1
ATOM 753 O O . ILE A 1 96 ? 10.122 -0.101 9.922 1.00 88.69 96 ILE A O 1
ATOM 757 N N . ASN A 1 97 ? 10.112 -0.489 7.714 1.00 85.62 97 ASN A N 1
ATOM 758 C CA . ASN A 1 97 ? 9.745 0.880 7.378 1.00 85.62 97 ASN A CA 1
ATOM 759 C C . ASN A 1 97 ? 8.306 1.154 7.840 1.00 85.62 97 ASN A C 1
ATOM 761 O O . ASN A 1 97 ? 7.364 0.506 7.379 1.00 85.62 97 ASN A O 1
ATOM 765 N N . GLY A 1 98 ? 8.163 2.077 8.789 1.00 80.31 98 GLY A N 1
ATOM 766 C CA . GLY A 1 98 ? 6.894 2.392 9.422 1.00 80.31 98 GLY A CA 1
ATOM 767 C C . GLY A 1 98 ? 6.007 3.275 8.552 1.00 80.31 98 GLY A C 1
ATOM 768 O O . GLY A 1 98 ? 6.405 4.347 8.110 1.00 80.31 98 GLY A O 1
ATOM 769 N N . HIS A 1 99 ? 4.764 2.850 8.367 1.00 77.38 99 HIS A N 1
ATOM 770 C CA . HIS A 1 99 ? 3.698 3.613 7.736 1.00 77.38 99 HIS A CA 1
ATOM 771 C C . HIS A 1 99 ? 2.571 3.850 8.736 1.00 77.38 99 HIS A C 1
ATOM 773 O O . HIS A 1 99 ? 2.189 2.943 9.476 1.00 77.38 99 HIS A O 1
ATOM 779 N N . SER A 1 100 ? 2.021 5.064 8.755 1.00 75.00 100 SER A N 1
ATOM 780 C CA . SER A 1 100 ? 0.839 5.359 9.564 1.00 75.00 100 SER A CA 1
ATOM 781 C C . SER A 1 100 ? -0.367 4.598 9.021 1.00 75.00 100 SER A C 1
ATOM 783 O O . SER A 1 100 ? -0.562 4.508 7.811 1.00 75.00 100 SER A O 1
ATOM 785 N N . PHE A 1 101 ? -1.207 4.087 9.919 1.00 73.19 101 PHE A N 1
ATOM 786 C CA . PHE A 1 101 ? -2.519 3.567 9.534 1.00 73.19 101 PHE A CA 1
ATOM 787 C C . PHE A 1 101 ? -3.506 4.666 9.155 1.00 73.19 101 PHE A C 1
ATOM 789 O O . PHE A 1 101 ? -4.472 4.401 8.444 1.00 73.19 101 PHE A O 1
ATOM 796 N N . GLY A 1 102 ? -3.319 5.856 9.725 1.00 69.25 102 GLY A N 1
ATOM 797 C CA . GLY A 1 102 ? -4.306 6.927 9.694 1.00 69.25 102 GLY A CA 1
ATOM 798 C C . GLY A 1 102 ? -5.705 6.533 10.181 1.00 69.25 102 GLY A C 1
ATOM 799 O O . GLY A 1 102 ? -6.730 7.114 9.829 1.00 69.25 102 GLY A O 1
ATOM 800 N N . LEU A 1 103 ? -5.765 5.500 11.020 1.00 74.06 103 LEU A N 1
ATOM 801 C CA . LEU A 1 103 ? -6.988 5.016 11.644 1.00 74.06 103 LEU A CA 1
ATOM 802 C C . LEU A 1 103 ? -7.155 5.692 13.008 1.00 74.06 103 LEU A C 1
ATOM 804 O O . LEU A 1 103 ? -7.035 5.063 14.058 1.00 74.06 103 LEU A O 1
ATOM 808 N N . SER A 1 104 ? -7.371 7.006 12.997 1.00 77.00 104 SER A N 1
ATOM 809 C CA . SER A 1 104 ? -7.673 7.782 14.201 1.00 77.00 104 SER A CA 1
ATOM 810 C C . SER A 1 104 ? -9.053 8.425 14.096 1.00 77.00 104 SER A C 1
ATOM 812 O O . SER A 1 104 ? -9.548 8.689 13.001 1.00 77.00 104 SER A O 1
ATOM 814 N N . LEU A 1 105 ? -9.684 8.713 15.240 1.00 81.69 105 LEU A N 1
ATOM 815 C CA . LEU A 1 105 ? -10.952 9.451 15.253 1.00 81.69 105 LEU A CA 1
ATOM 816 C C . LEU A 1 105 ? -10.820 10.826 14.598 1.00 81.69 105 LEU A C 1
ATOM 818 O O . LEU A 1 105 ? -11.777 11.300 13.996 1.00 81.69 105 LEU A O 1
ATOM 822 N N . GLU A 1 106 ? -9.653 11.456 14.720 1.00 79.62 106 GLU A N 1
ATOM 823 C CA . GLU A 1 106 ? -9.367 12.729 14.069 1.00 79.62 106 GLU A CA 1
ATOM 824 C C . GLU A 1 106 ? -9.385 12.579 12.546 1.00 79.62 106 GLU A C 1
ATOM 826 O O . GLU A 1 106 ? -10.068 13.347 11.878 1.00 79.62 106 GLU A O 1
ATOM 831 N N . GLU A 1 107 ? -8.726 11.556 11.997 1.00 74.69 107 GLU A N 1
ATOM 832 C CA . GLU A 1 107 ? -8.693 11.324 10.548 1.00 74.69 107 GLU A CA 1
ATOM 833 C C . GLU A 1 107 ? -10.058 10.933 9.976 1.00 74.69 107 GLU A C 1
ATOM 835 O O . GLU A 1 107 ? -10.453 11.466 8.938 1.00 74.69 107 GLU A O 1
ATOM 840 N N . ILE A 1 108 ? -10.818 10.098 10.692 1.00 78.69 108 ILE A N 1
ATOM 841 C CA . ILE A 1 108 ? -12.177 9.698 10.297 1.00 78.69 108 ILE A CA 1
ATOM 842 C C . ILE A 1 108 ? -13.129 10.904 10.301 1.00 78.69 108 ILE A C 1
ATOM 844 O O . ILE A 1 108 ? -13.943 11.056 9.390 1.00 78.69 108 ILE A O 1
ATOM 848 N N . LYS A 1 109 ? -13.038 11.773 11.317 1.00 78.25 109 LYS A N 1
ATOM 849 C CA . LYS A 1 109 ? -13.895 12.967 11.455 1.00 78.25 109 LYS A CA 1
ATOM 850 C C . LYS A 1 109 ? -13.430 14.135 10.590 1.00 78.25 109 LYS A C 1
ATOM 852 O O . LYS A 1 109 ? -14.181 15.095 10.407 1.00 78.25 109 LYS A O 1
ATOM 857 N N . ASN A 1 110 ? -12.205 14.094 10.074 1.00 71.81 110 ASN A N 1
ATOM 858 C CA . ASN A 1 110 ? -11.680 15.165 9.253 1.00 71.81 110 ASN A CA 1
ATOM 859 C C . ASN A 1 110 ? -12.386 15.180 7.888 1.00 71.81 110 ASN A C 1
ATOM 861 O O . ASN A 1 110 ? -12.163 14.315 7.043 1.00 71.81 110 ASN A O 1
ATOM 865 N N . VAL A 1 111 ? -13.202 16.207 7.660 1.00 64.56 111 VAL A N 1
ATOM 866 C CA . VAL A 1 111 ? -13.911 16.473 6.395 1.00 64.56 111 VAL A CA 1
ATOM 867 C C . VAL A 1 111 ? -13.220 17.537 5.534 1.00 64.56 111 VAL A C 1
ATOM 869 O O . VAL A 1 111 ? -13.761 17.945 4.506 1.00 64.56 111 VAL A O 1
ATOM 872 N N . SER A 1 112 ? -12.047 18.039 5.942 1.00 64.00 112 SER A N 1
ATOM 873 C CA . SER A 1 112 ? -11.326 19.041 5.157 1.00 64.00 112 SER A CA 1
ATOM 874 C C . SER A 1 112 ? -10.871 18.449 3.828 1.00 64.00 112 SER A C 1
ATOM 876 O O . SER A 1 112 ? -10.477 17.284 3.768 1.00 64.00 112 SER A O 1
ATOM 878 N N . LYS A 1 113 ? -10.914 19.260 2.764 1.00 60.06 113 LYS A N 1
ATOM 879 C CA . LYS A 1 113 ? -10.270 18.933 1.488 1.00 60.06 113 LYS A CA 1
ATOM 880 C C . LYS A 1 113 ? -8.757 19.065 1.656 1.00 60.06 113 LYS A C 1
ATOM 882 O O . LYS A 1 113 ? -8.288 20.023 2.266 1.00 60.06 113 LYS A O 1
ATOM 887 N N . GLY A 1 114 ? -8.024 18.077 1.153 1.00 64.75 114 GLY A N 1
ATOM 888 C CA . GLY A 1 114 ? -6.564 18.080 1.122 1.00 64.75 114 GLY A CA 1
ATOM 889 C C . GLY A 1 114 ? -6.077 18.953 -0.025 1.00 64.75 114 GLY A C 1
ATOM 890 O O . GLY A 1 114 ? -6.869 19.640 -0.671 1.00 64.75 114 GLY A O 1
ATOM 891 N N . GLU A 1 115 ? -4.780 18.904 -0.300 1.00 68.62 115 GLU A N 1
ATOM 892 C CA . GLU A 1 115 ? -4.249 19.487 -1.534 1.00 68.6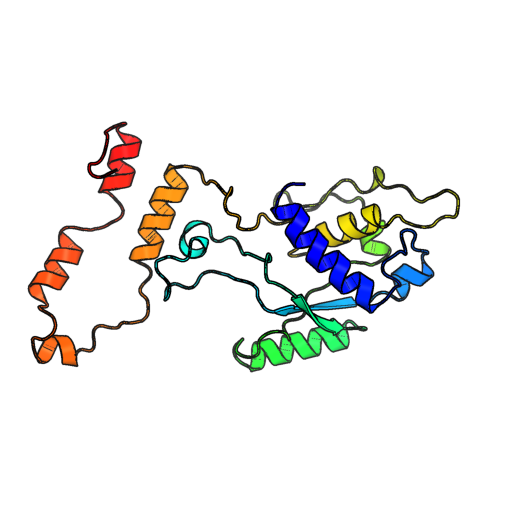2 115 GLU A CA 1
ATOM 893 C C . GLU A 1 115 ? -4.723 18.689 -2.761 1.00 68.62 115 GLU A C 1
ATOM 895 O O . GLU A 1 115 ? -5.049 17.507 -2.647 1.00 68.62 115 GLU A O 1
ATOM 900 N N . ASP A 1 116 ? -4.736 19.315 -3.941 1.00 63.69 116 ASP A N 1
ATOM 901 C CA . ASP A 1 116 ? -5.308 18.742 -5.175 1.00 63.69 116 ASP A CA 1
ATOM 902 C C . ASP A 1 116 ? -4.681 17.399 -5.611 1.00 63.69 116 ASP A C 1
ATOM 904 O O . ASP A 1 116 ? -5.274 16.660 -6.395 1.00 63.69 116 ASP A O 1
ATOM 908 N N . TRP A 1 117 ? -3.489 17.061 -5.110 1.00 67.94 117 TRP A N 1
ATOM 909 C CA . TRP A 1 117 ? -2.793 15.800 -5.394 1.00 67.94 117 TRP A CA 1
ATOM 910 C C . TRP A 1 117 ? -3.087 14.680 -4.382 1.00 67.94 117 TRP A C 1
ATOM 912 O O . TRP A 1 117 ? -2.668 13.541 -4.598 1.00 67.94 117 TRP A O 1
ATOM 922 N N . GLN A 1 118 ? -3.773 14.974 -3.274 1.00 70.75 118 GLN A N 1
ATOM 923 C CA . GLN A 1 118 ? -4.075 14.002 -2.224 1.00 70.75 118 GLN A CA 1
ATOM 924 C C . GLN A 1 118 ? -5.413 13.310 -2.480 1.00 70.75 118 GLN A C 1
ATOM 926 O O . GLN A 1 118 ? -6.422 13.949 -2.783 1.00 70.75 118 GLN A O 1
ATOM 931 N N . PHE A 1 119 ? -5.453 11.993 -2.274 1.00 78.12 119 PHE A N 1
ATOM 932 C CA . PHE A 1 119 ? -6.716 11.267 -2.224 1.00 78.12 119 PHE A CA 1
ATOM 933 C C . PHE A 1 119 ? -7.438 11.592 -0.910 1.00 78.12 119 PHE A C 1
ATOM 935 O O . PHE A 1 119 ? -7.179 10.988 0.125 1.00 78.12 119 PHE A O 1
ATOM 942 N N . ASN A 1 120 ? -8.330 12.581 -0.943 1.00 77.69 120 ASN A N 1
ATOM 943 C CA . ASN A 1 120 ? -9.089 13.010 0.227 1.00 77.69 120 ASN A CA 1
ATOM 944 C C . ASN A 1 120 ? -10.600 12.959 -0.060 1.00 77.69 120 ASN A C 1
ATOM 946 O O . ASN A 1 120 ? -11.182 13.952 -0.510 1.00 77.69 120 ASN A O 1
ATOM 950 N N . PRO A 1 121 ? -11.227 11.784 0.123 1.00 79.25 121 PRO A N 1
ATOM 951 C CA . PRO A 1 121 ? -12.646 11.594 -0.137 1.00 79.25 121 PRO A CA 1
ATOM 952 C C . PRO A 1 121 ? -13.503 12.340 0.894 1.00 79.25 121 PRO A C 1
ATOM 954 O O . PRO A 1 121 ? -13.107 12.533 2.043 1.00 79.25 121 PRO A O 1
ATOM 957 N N . ASP A 1 122 ? -14.715 12.724 0.491 1.00 81.81 122 ASP A N 1
ATOM 958 C CA . ASP A 1 122 ? -15.714 13.259 1.416 1.00 81.81 122 ASP A CA 1
ATOM 959 C C . ASP A 1 122 ? -16.173 12.154 2.379 1.00 81.81 122 ASP A C 1
ATOM 961 O O . ASP A 1 122 ? -16.895 11.238 1.987 1.00 81.81 122 ASP A O 1
ATOM 965 N N . MET A 1 123 ? -15.745 12.235 3.641 1.00 83.75 123 MET A N 1
ATOM 966 C CA . MET A 1 123 ? -16.077 11.246 4.669 1.00 83.75 123 MET A CA 1
ATOM 967 C C . MET A 1 123 ? -17.529 11.347 5.160 1.00 83.75 123 MET A C 1
ATOM 969 O O . MET A 1 123 ? -18.006 10.424 5.816 1.00 83.75 123 MET A O 1
ATOM 973 N N . SER A 1 124 ? -18.269 12.411 4.818 1.00 83.62 124 SER A N 1
ATOM 974 C CA . SER A 1 124 ? -19.671 12.571 5.240 1.00 83.62 124 SER A CA 1
ATOM 975 C C . SER A 1 124 ? -20.614 11.517 4.645 1.00 83.62 124 SER A C 1
ATOM 977 O O . SER A 1 124 ? -21.673 11.250 5.212 1.00 83.62 124 SER A O 1
ATOM 979 N N . VAL A 1 125 ? -20.210 10.863 3.550 1.00 87.31 125 VAL A N 1
ATOM 980 C CA . VAL A 1 125 ? -20.953 9.748 2.936 1.00 87.31 125 VAL A CA 1
ATOM 981 C C . VAL A 1 125 ? -20.827 8.435 3.722 1.00 87.31 125 VAL A C 1
ATOM 983 O O . VAL A 1 125 ? -21.508 7.463 3.396 1.00 87.31 125 VAL A O 1
ATOM 986 N N . TYR A 1 126 ? -19.990 8.412 4.765 1.00 88.19 126 TYR A N 1
ATOM 987 C CA . TYR A 1 126 ? -19.794 7.288 5.680 1.00 88.19 126 TYR A CA 1
ATOM 988 C C . TYR A 1 126 ? -20.229 7.678 7.105 1.00 88.19 126 TYR A C 1
ATOM 990 O O . TYR A 1 126 ? -19.380 7.873 7.980 1.00 88.19 126 TYR A O 1
ATOM 998 N N . PRO A 1 127 ? -21.544 7.841 7.359 1.00 88.25 127 PRO A N 1
ATOM 999 C CA . PRO A 1 127 ? -22.041 8.236 8.670 1.00 88.25 127 PRO A CA 1
ATOM 1000 C C . PRO A 1 127 ? -21.812 7.143 9.720 1.00 88.25 127 PRO A C 1
ATOM 1002 O O . PRO A 1 127 ? -21.618 5.968 9.403 1.00 88.25 127 PRO A O 1
ATOM 1005 N N . GLN A 1 128 ? -21.889 7.538 10.991 1.00 92.12 128 GLN A N 1
ATOM 1006 C CA . GLN A 1 128 ? -21.966 6.583 12.091 1.00 92.12 128 GLN A CA 1
ATOM 1007 C C . GLN A 1 128 ? -23.245 5.740 11.984 1.00 92.12 128 GLN A C 1
ATOM 1009 O O . GLN A 1 128 ? -24.291 6.216 11.535 1.00 92.12 128 GLN A O 1
ATOM 1014 N N . ASN A 1 129 ? -23.157 4.496 12.445 1.00 92.56 129 ASN A N 1
ATOM 1015 C CA . ASN A 1 129 ? -24.307 3.633 12.682 1.00 92.56 129 ASN A CA 1
ATOM 1016 C C . ASN A 1 129 ? -25.183 4.205 13.815 1.00 92.56 129 ASN A C 1
ATOM 1018 O O . ASN A 1 129 ? -24.753 5.076 14.573 1.00 92.56 129 ASN A O 1
ATOM 1022 N N . GLU A 1 130 ? -26.403 3.682 13.974 1.00 92.31 130 GLU A N 1
ATOM 1023 C CA . GLU A 1 130 ? -27.354 4.139 15.006 1.00 92.31 130 GLU A CA 1
ATOM 1024 C C . GLU A 1 130 ? -26.800 4.048 16.440 1.00 92.31 130 GLU A C 1
ATOM 1026 O O . GLU A 1 130 ? -27.161 4.847 17.302 1.00 92.31 130 GLU A O 1
ATOM 1031 N N . ASP A 1 131 ? -25.893 3.103 16.690 1.00 92.50 131 ASP A N 1
ATOM 1032 C CA . ASP A 1 131 ? -25.211 2.898 17.973 1.00 92.50 131 ASP A CA 1
ATOM 1033 C C . ASP A 1 131 ? -23.962 3.787 18.165 1.00 92.50 131 ASP A C 1
ATOM 1035 O O . ASP A 1 131 ? -23.258 3.664 19.168 1.00 92.50 131 ASP A O 1
ATOM 1039 N N . GLY A 1 132 ? -23.670 4.679 17.212 1.00 92.38 132 GLY A N 1
ATOM 1040 C CA . GLY A 1 132 ? -22.506 5.568 17.218 1.00 92.38 132 GLY A CA 1
ATOM 1041 C C . GLY A 1 132 ? -21.202 4.928 16.725 1.00 92.38 132 GLY A C 1
ATOM 1042 O O . GLY A 1 132 ? -20.159 5.589 16.729 1.00 92.38 132 GLY A O 1
ATOM 1043 N N . SER A 1 133 ? -21.225 3.664 16.296 1.00 94.50 133 SER A N 1
ATOM 1044 C CA . SER A 1 133 ? -20.055 2.983 15.728 1.00 94.50 133 SER A CA 1
ATOM 1045 C C . SER A 1 133 ? -19.788 3.374 14.270 1.00 94.50 133 SER A C 1
ATOM 1047 O O . SER A 1 133 ? -20.657 3.896 13.577 1.00 94.50 133 SER A O 1
ATOM 1049 N N . TYR A 1 134 ? -18.580 3.095 13.784 1.00 93.38 134 TYR A N 1
ATOM 1050 C CA . TYR A 1 134 ? -18.172 3.285 12.392 1.00 93.38 134 TYR A CA 1
ATOM 1051 C C . TYR A 1 134 ? -18.119 1.941 11.665 1.00 93.38 134 TYR A C 1
ATOM 1053 O O . TYR A 1 134 ? -17.715 0.928 12.243 1.00 93.38 134 TYR A O 1
ATOM 1061 N N . SER A 1 135 ? -18.512 1.922 10.392 1.00 93.69 135 SER A N 1
ATOM 1062 C CA . SER A 1 135 ? -18.419 0.722 9.560 1.00 93.69 135 SER A CA 1
ATOM 1063 C C . SER A 1 135 ? -16.976 0.422 9.142 1.00 93.69 135 SER A C 1
ATOM 1065 O O . SER A 1 135 ? -16.117 1.308 9.098 1.00 93.69 135 SER A O 1
ATOM 1067 N N . LYS A 1 136 ? -16.699 -0.834 8.780 1.00 92.25 136 LYS A N 1
ATOM 1068 C CA . LYS A 1 136 ? -15.403 -1.240 8.211 1.00 92.25 136 LYS A CA 1
ATOM 1069 C C . LYS A 1 136 ? -15.054 -0.441 6.950 1.00 92.25 136 LYS A C 1
ATOM 1071 O O . LYS A 1 136 ? -13.884 -0.144 6.722 1.00 92.25 136 LYS A O 1
ATOM 1076 N N . GLU A 1 137 ? -16.051 -0.074 6.152 1.00 91.44 137 GLU A N 1
ATOM 1077 C CA . GLU A 1 137 ? -15.900 0.768 4.966 1.00 91.44 137 GLU A CA 1
ATOM 1078 C C . GLU A 1 137 ? -15.445 2.182 5.339 1.00 91.44 137 GLU A C 1
ATOM 1080 O O . GLU A 1 137 ? -14.516 2.693 4.717 1.00 91.44 137 GLU A O 1
ATOM 1085 N N . ALA A 1 138 ? -16.023 2.790 6.383 1.00 90.44 138 ALA A N 1
ATOM 1086 C CA . ALA A 1 138 ? -15.599 4.103 6.873 1.00 90.44 138 ALA A CA 1
ATOM 1087 C C . ALA A 1 138 ? -14.124 4.086 7.310 1.00 90.44 138 ALA A C 1
ATOM 1089 O O . ALA A 1 138 ? -13.347 4.970 6.948 1.00 90.44 138 ALA A O 1
ATOM 1090 N N . LEU A 1 139 ? -13.712 3.034 8.026 1.00 90.12 139 LEU A N 1
ATOM 1091 C CA . LEU A 1 139 ? -12.314 2.830 8.410 1.00 90.12 139 LEU A CA 1
ATOM 1092 C C . LEU A 1 139 ? -11.410 2.639 7.190 1.00 90.12 139 LEU A C 1
ATOM 1094 O O . LEU A 1 139 ? -10.344 3.241 7.129 1.00 90.12 139 LEU A O 1
ATOM 1098 N N . PHE A 1 140 ? -11.821 1.830 6.213 1.00 90.25 140 PHE A N 1
ATOM 1099 C CA . PHE A 1 140 ? -11.032 1.610 5.001 1.00 90.25 140 PHE A CA 1
ATOM 1100 C C . PHE A 1 140 ? -10.842 2.903 4.198 1.00 90.25 140 PHE A C 1
ATOM 1102 O O . PHE A 1 140 ? -9.757 3.164 3.687 1.00 90.25 140 PHE A O 1
ATOM 1109 N N . MET A 1 141 ? -11.868 3.747 4.117 1.00 87.81 141 MET A N 1
ATOM 1110 C CA . MET A 1 141 ? -11.767 5.033 3.427 1.00 87.81 141 MET A CA 1
ATOM 1111 C C . MET A 1 141 ? -10.881 6.026 4.183 1.00 87.81 141 MET A C 1
ATOM 1113 O O . MET A 1 141 ? -10.109 6.739 3.545 1.00 87.81 141 MET A O 1
ATOM 1117 N N . SER A 1 142 ? -10.908 6.009 5.520 1.00 85.62 142 SER A N 1
ATOM 1118 C CA . SER A 1 142 ? -9.929 6.734 6.343 1.00 85.62 142 SER A CA 1
ATOM 1119 C C . SER A 1 142 ? -8.508 6.211 6.116 1.00 85.62 142 SER A C 1
ATOM 1121 O O . SER A 1 142 ? -7.585 6.997 5.935 1.00 85.62 142 SER A O 1
ATOM 1123 N N . PHE A 1 143 ? -8.330 4.890 6.032 1.00 87.00 143 PHE A N 1
ATOM 1124 C CA . PHE A 1 143 ? -7.047 4.278 5.693 1.00 87.00 143 PHE A CA 1
ATOM 1125 C C . PHE A 1 143 ? -6.549 4.748 4.321 1.00 87.00 143 PHE A C 1
ATOM 1127 O O . PHE A 1 143 ? -5.396 5.146 4.209 1.00 87.00 143 PHE A O 1
ATOM 1134 N N . LEU A 1 144 ? -7.403 4.774 3.292 1.00 85.94 144 LEU A N 1
ATOM 1135 C CA . LEU A 1 144 ? -7.033 5.292 1.970 1.00 85.94 144 LEU A CA 1
ATOM 1136 C C . LEU A 1 144 ? -6.705 6.789 1.976 1.00 85.94 144 LEU A C 1
ATOM 1138 O O . LEU A 1 144 ? -5.906 7.218 1.155 1.00 85.94 144 LEU A O 1
ATOM 1142 N N . LYS A 1 145 ? -7.319 7.571 2.867 1.00 80.38 145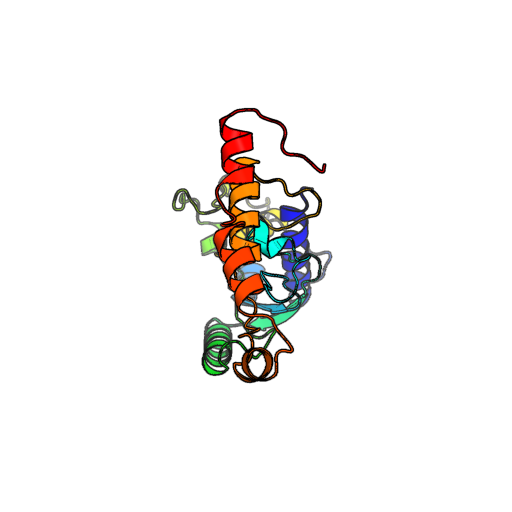 LYS A N 1
ATOM 1143 C CA . LYS A 1 145 ? -7.028 8.999 3.052 1.00 80.38 145 LYS A CA 1
ATOM 1144 C C . LYS A 1 145 ? -5.669 9.239 3.720 1.00 80.38 145 LYS A C 1
ATOM 1146 O O . LYS A 1 145 ? -5.053 10.282 3.496 1.00 80.38 145 LYS A O 1
ATOM 1151 N N . SER A 1 146 ? -5.209 8.295 4.538 1.00 76.19 146 SER A N 1
ATOM 1152 C CA . SER A 1 146 ? -3.920 8.387 5.220 1.00 76.19 146 SER A CA 1
ATOM 1153 C C . SER A 1 146 ? -2.753 8.434 4.224 1.00 76.19 146 SER A C 1
ATOM 1155 O O . SER A 1 146 ? -2.782 7.809 3.161 1.00 76.19 146 SER A O 1
ATOM 1157 N N . TYR A 1 147 ? -1.721 9.217 4.548 1.00 57.47 147 TYR A N 1
ATOM 1158 C CA . TYR A 1 147 ? -0.623 9.525 3.630 1.00 57.47 147 TYR A CA 1
ATOM 1159 C C . TYR A 1 147 ? 0.045 8.263 3.053 1.00 57.47 147 TYR A C 1
ATOM 1161 O O . TYR A 1 147 ? 0.530 7.408 3.791 1.00 57.47 147 TYR A O 1
ATOM 1169 N N . GLY A 1 148 ? 0.117 8.176 1.719 1.00 63.47 148 GLY A N 1
ATOM 1170 C CA . GLY A 1 148 ? 0.719 7.048 0.990 1.00 63.47 148 GLY A CA 1
ATOM 1171 C C . GLY A 1 148 ? -0.261 5.926 0.620 1.00 63.47 148 GLY A C 1
ATOM 1172 O O . GLY A 1 148 ? 0.075 5.071 -0.208 1.00 63.47 148 GLY A O 1
ATOM 1173 N N . SER A 1 149 ? -1.478 5.966 1.159 1.00 61.31 149 SER A N 1
ATOM 1174 C CA . SER A 1 149 ? -2.593 5.111 0.759 1.00 61.31 149 SER A CA 1
ATOM 1175 C C . SER A 1 149 ? -3.463 5.831 -0.283 1.00 61.31 149 SER A C 1
ATOM 1177 O O . SER A 1 149 ? -3.451 7.055 -0.380 1.00 61.31 149 SER A O 1
ATOM 1179 N N . GLY A 1 150 ? -4.151 5.083 -1.153 1.00 69.12 150 GLY A N 1
ATOM 1180 C CA . GLY A 1 150 ? -5.034 5.662 -2.179 1.00 69.12 150 GLY A CA 1
ATOM 1181 C C . GLY A 1 150 ? -4.351 6.213 -3.441 1.00 69.12 150 GLY A C 1
ATOM 1182 O O . GLY A 1 150 ? -5.038 6.740 -4.315 1.00 69.12 150 GLY A O 1
ATOM 1183 N N . GLN A 1 151 ? -3.030 6.063 -3.584 1.00 81.06 151 GLN A N 1
ATOM 1184 C CA . GLN A 1 151 ? -2.334 6.356 -4.843 1.00 81.06 151 GLN A CA 1
ATOM 1185 C C . GLN A 1 151 ? -2.616 5.268 -5.893 1.00 81.06 151 GLN A C 1
ATOM 1187 O O . GLN A 1 151 ? -2.892 4.126 -5.535 1.00 81.06 151 GLN A O 1
ATOM 1192 N N . PRO A 1 152 ? -2.534 5.563 -7.200 1.00 87.44 152 PRO A N 1
ATOM 1193 C CA . PRO A 1 152 ? -2.533 4.513 -8.211 1.00 87.44 152 PRO A CA 1
ATOM 1194 C C . PRO A 1 152 ? -1.413 3.495 -7.948 1.00 87.44 152 PRO A C 1
ATOM 1196 O O . PRO A 1 152 ? -0.315 3.856 -7.526 1.00 87.44 152 PRO A O 1
ATOM 1199 N N . VAL A 1 153 ? -1.692 2.221 -8.212 1.00 90.75 153 VAL A N 1
ATOM 1200 C CA . VAL A 1 153 ? -0.737 1.108 -8.058 1.00 90.75 153 VAL A CA 1
ATOM 1201 C C . VAL A 1 153 ? -0.662 0.336 -9.369 1.00 90.75 153 VAL A C 1
ATOM 1203 O O . VAL A 1 153 ? -1.604 0.373 -10.169 1.00 90.75 153 VAL A O 1
ATOM 1206 N N . GLU A 1 154 ? 0.449 -0.353 -9.599 1.00 92.62 154 GLU A N 1
ATOM 1207 C CA . GLU A 1 154 ? 0.635 -1.162 -10.798 1.00 92.62 154 GLU A CA 1
ATOM 1208 C C . GLU A 1 154 ? -0.294 -2.386 -10.779 1.00 92.62 154 GLU A C 1
ATOM 1210 O O . GLU A 1 154 ? -0.557 -3.007 -9.744 1.00 92.62 154 GLU A O 1
ATOM 1215 N N . SER A 1 155 ? -0.810 -2.725 -11.956 1.00 89.44 155 SER A N 1
ATOM 1216 C CA . SER A 1 155 ? -1.597 -3.925 -12.225 1.00 89.44 155 SER A CA 1
ATOM 1217 C C . SER A 1 155 ? -1.438 -4.319 -13.695 1.00 89.44 155 SER A C 1
ATOM 1219 O O . SER A 1 155 ? -0.957 -3.523 -14.502 1.00 89.44 155 SER A O 1
ATOM 1221 N N . SER A 1 156 ? -1.884 -5.520 -14.075 1.00 85.50 156 SER A N 1
ATOM 1222 C CA . SER A 1 156 ? -1.873 -5.948 -15.485 1.00 85.50 156 SER A CA 1
ATOM 1223 C C . SER A 1 156 ? -2.689 -5.033 -16.404 1.00 85.50 156 SER A C 1
ATOM 1225 O O . SER A 1 156 ? -2.373 -4.918 -17.583 1.00 85.50 156 SER A O 1
ATOM 1227 N N . GLU A 1 157 ? -3.700 -4.361 -15.851 1.00 88.56 157 GLU A N 1
ATOM 1228 C CA . GLU A 1 157 ? -4.614 -3.474 -16.574 1.00 88.56 157 GLU A CA 1
ATOM 1229 C C . GLU A 1 157 ? -4.167 -2.004 -16.546 1.00 88.56 157 GLU A C 1
ATOM 1231 O O . GLU A 1 157 ? -4.859 -1.134 -17.074 1.00 88.56 157 GLU A O 1
ATOM 1236 N N . THR A 1 158 ? -3.032 -1.690 -15.910 1.00 89.75 158 THR A N 1
ATOM 1237 C CA . THR A 1 158 ? -2.531 -0.316 -15.843 1.00 89.75 158 THR A CA 1
ATOM 1238 C C . THR A 1 158 ? -2.060 0.135 -17.223 1.00 89.75 158 THR A C 1
ATOM 1240 O O . THR A 1 158 ? -1.126 -0.423 -17.805 1.00 89.75 158 THR A O 1
ATOM 1243 N N . THR A 1 159 ? -2.687 1.197 -17.725 1.00 90.56 159 THR A N 1
ATOM 1244 C CA . THR A 1 159 ? -2.335 1.848 -18.990 1.00 90.56 159 THR A CA 1
ATOM 1245 C C . THR A 1 159 ? -1.882 3.278 -18.745 1.00 90.56 159 THR A C 1
ATOM 1247 O O . THR A 1 159 ? -2.519 4.008 -17.982 1.00 90.56 159 THR A O 1
ATOM 1250 N N . LEU A 1 160 ? -0.830 3.706 -19.437 1.00 89.94 160 LEU A N 1
ATOM 1251 C CA . LEU A 1 160 ? -0.391 5.097 -19.447 1.00 89.94 160 LEU A CA 1
ATOM 1252 C C . LEU A 1 160 ? -0.892 5.809 -20.704 1.00 89.94 160 LEU A C 1
ATOM 1254 O O . LEU A 1 160 ? -1.309 5.194 -21.684 1.00 89.94 160 LEU A O 1
ATOM 1258 N N . ASN A 1 161 ? -0.813 7.139 -20.695 1.00 93.50 161 ASN A N 1
ATOM 1259 C CA . ASN A 1 161 ? -0.897 7.884 -21.944 1.00 93.50 161 ASN A CA 1
ATOM 1260 C C . ASN A 1 161 ? 0.228 7.398 -22.885 1.00 93.50 161 ASN A C 1
ATOM 1262 O O . ASN A 1 161 ? 1.376 7.378 -22.440 1.00 93.50 161 ASN A O 1
ATOM 1266 N N . PRO A 1 162 ? -0.045 7.084 -24.167 1.00 89.31 162 PRO A N 1
ATOM 1267 C CA . PRO A 1 162 ? 0.965 6.529 -25.072 1.00 89.31 162 PRO A CA 1
ATOM 1268 C C . PRO A 1 162 ? 2.250 7.360 -25.184 1.00 89.31 162 PRO A C 1
ATOM 1270 O O . PRO A 1 162 ? 3.335 6.798 -25.292 1.00 89.31 162 PRO A O 1
ATOM 1273 N N . LYS A 1 163 ? 2.154 8.696 -25.106 1.00 86.88 163 LYS A N 1
ATOM 1274 C CA . LYS A 1 163 ? 3.334 9.578 -25.126 1.00 86.88 163 LYS A CA 1
ATOM 1275 C C . LYS A 1 163 ? 4.173 9.444 -23.857 1.00 86.88 163 LYS A C 1
ATOM 1277 O O . LYS A 1 163 ? 5.394 9.403 -23.935 1.00 86.88 163 LYS A O 1
ATOM 1282 N N . VAL A 1 164 ? 3.512 9.371 -22.701 1.00 88.62 164 VAL A N 1
ATOM 1283 C CA . VAL A 1 164 ? 4.175 9.177 -21.403 1.00 88.62 164 VAL A CA 1
ATOM 1284 C C . VAL A 1 164 ? 4.806 7.792 -21.346 1.00 88.62 164 VAL A C 1
ATOM 1286 O O . VAL A 1 164 ? 5.937 7.659 -20.904 1.00 88.62 164 VAL A O 1
ATOM 1289 N N . GLU A 1 165 ? 4.116 6.769 -21.850 1.00 89.50 165 GLU A N 1
ATOM 1290 C CA . GLU A 1 165 ? 4.656 5.414 -21.899 1.00 89.50 165 GLU A CA 1
ATOM 1291 C C . GLU A 1 165 ? 5.906 5.326 -22.773 1.00 89.50 165 GLU A C 1
ATOM 1293 O O . GLU A 1 165 ? 6.905 4.763 -22.337 1.00 89.50 165 GLU A O 1
ATOM 1298 N N . ALA A 1 166 ? 5.874 5.905 -23.978 1.00 82.81 166 ALA A N 1
ATOM 1299 C CA . ALA A 1 166 ? 7.030 5.939 -24.871 1.00 82.81 166 ALA A CA 1
ATOM 1300 C C . ALA A 1 166 ? 8.219 6.658 -24.216 1.00 82.81 166 ALA A C 1
ATOM 1302 O O . ALA A 1 166 ? 9.332 6.138 -24.219 1.00 82.81 166 ALA A O 1
ATOM 1303 N N . TYR A 1 167 ? 7.968 7.806 -23.582 1.00 84.19 167 TYR A N 1
ATOM 1304 C CA . TYR A 1 167 ? 8.993 8.559 -22.863 1.00 84.19 167 TYR A CA 1
ATOM 1305 C C . TYR A 1 167 ? 9.566 7.789 -21.664 1.00 84.19 167 TYR A C 1
ATOM 1307 O O . TYR A 1 167 ? 10.781 7.688 -21.518 1.00 84.19 167 TYR A O 1
ATOM 1315 N N . ASN A 1 168 ? 8.723 7.191 -20.823 1.00 88.44 168 ASN A N 1
ATOM 1316 C CA . ASN A 1 168 ? 9.187 6.434 -19.661 1.00 88.44 168 ASN A CA 1
ATOM 1317 C C . ASN A 1 168 ? 9.920 5.158 -20.080 1.00 88.44 168 ASN A C 1
ATOM 1319 O O . ASN A 1 168 ? 10.921 4.801 -19.465 1.00 88.44 168 ASN A O 1
ATOM 1323 N N . ARG A 1 169 ? 9.471 4.499 -21.159 1.00 84.88 169 ARG A N 1
ATOM 1324 C CA . ARG A 1 169 ? 10.215 3.403 -21.787 1.00 84.88 169 ARG A CA 1
ATOM 1325 C C . ARG A 1 169 ? 11.593 3.889 -22.191 1.00 84.88 169 ARG A C 1
ATOM 1327 O O . ARG A 1 169 ? 12.534 3.238 -21.756 1.00 84.88 169 ARG A O 1
ATOM 1334 N N . ALA A 1 170 ? 11.685 5.009 -22.922 1.00 79.19 170 ALA A N 1
ATOM 1335 C CA . ALA A 1 170 ? 12.932 5.665 -23.328 1.00 79.19 170 ALA A CA 1
ATOM 1336 C C . ALA A 1 170 ? 13.879 5.879 -22.131 1.00 79.19 170 ALA A C 1
ATOM 1338 O O . ALA A 1 170 ? 15.026 5.441 -22.119 1.00 79.19 170 ALA A O 1
ATOM 1339 N N . MET A 1 171 ? 13.368 6.474 -21.055 1.00 80.12 171 MET A N 1
ATOM 1340 C CA . MET A 1 171 ? 14.153 6.687 -19.839 1.00 80.12 171 MET A CA 1
ATOM 1341 C C . MET A 1 171 ? 14.594 5.386 -19.165 1.00 80.12 171 MET A C 1
ATOM 1343 O O . MET A 1 171 ? 15.710 5.319 -18.660 1.00 80.12 171 MET A O 1
ATOM 1347 N N . ALA A 1 172 ? 13.751 4.353 -19.139 1.00 80.12 172 ALA A N 1
ATOM 1348 C CA . ALA A 1 172 ? 14.043 3.112 -18.431 1.00 80.12 172 ALA A CA 1
ATOM 1349 C C . ALA A 1 172 ? 15.202 2.314 -19.050 1.00 80.12 172 ALA A C 1
ATOM 1351 O O . ALA A 1 172 ? 15.953 1.711 -18.290 1.00 80.12 172 ALA A O 1
ATOM 1352 N N . LYS A 1 173 ? 15.396 2.313 -20.383 1.00 74.50 173 LYS A N 1
ATOM 1353 C CA . LYS A 1 173 ? 16.598 1.660 -20.957 1.00 74.50 173 LYS A CA 1
ATOM 1354 C C . LYS A 1 173 ? 17.864 2.503 -20.800 1.00 74.50 173 LYS A C 1
ATOM 1356 O O . LYS A 1 173 ? 18.938 1.925 -20.706 1.00 74.50 173 LYS A O 1
ATOM 1361 N N . GLU A 1 174 ? 17.745 3.831 -20.756 1.00 67.75 174 GLU A N 1
ATOM 1362 C CA . GLU A 1 174 ? 18.880 4.732 -20.482 1.00 67.75 174 GLU A CA 1
ATOM 1363 C C . GLU A 1 174 ? 19.247 4.775 -18.991 1.00 67.75 174 GLU A C 1
ATOM 1365 O O . GLU A 1 174 ? 20.340 5.197 -18.616 1.00 67.75 174 GLU A O 1
ATOM 1370 N N . SER A 1 175 ? 18.333 4.351 -18.116 1.00 63.50 175 SER A N 1
ATOM 1371 C CA . SER A 1 175 ? 18.572 4.216 -16.682 1.00 63.50 175 SER A CA 1
ATOM 1372 C C . SER A 1 175 ? 19.440 2.984 -16.458 1.00 63.50 175 SER A C 1
ATOM 1374 O O . SER A 1 175 ? 18.951 1.887 -16.205 1.00 63.50 175 SER A O 1
ATOM 1376 N N . PHE A 1 176 ? 20.747 3.170 -16.627 1.00 54.62 176 PHE A N 1
ATOM 1377 C CA . PHE A 1 176 ? 21.757 2.142 -16.442 1.00 54.62 176 PHE A CA 1
ATOM 1378 C C . PHE A 1 176 ? 21.548 1.399 -15.119 1.00 54.62 176 PHE A C 1
ATOM 1380 O O . PHE A 1 176 ? 21.618 1.996 -14.042 1.00 54.62 176 PHE A O 1
ATOM 1387 N N . ASN A 1 177 ? 21.408 0.075 -15.190 1.00 48.31 177 ASN A N 1
ATOM 1388 C CA . ASN A 1 177 ? 21.998 -0.741 -14.145 1.00 48.31 177 ASN A CA 1
ATOM 1389 C C . ASN A 1 177 ? 23.503 -0.435 -14.157 1.00 48.31 177 ASN A C 1
ATOM 1391 O O . ASN A 1 177 ? 24.091 -0.254 -15.224 1.00 48.31 177 ASN A O 1
ATOM 1395 N N . GLY A 1 178 ? 24.123 -0.354 -12.988 1.00 46.94 178 GLY A N 1
ATOM 1396 C CA . GLY A 1 178 ? 25.552 -0.134 -12.800 1.00 46.94 178 GLY A CA 1
ATOM 1397 C C . GLY A 1 178 ? 26.449 -1.243 -13.358 1.00 46.94 178 GLY A C 1
ATOM 1398 O O . GLY A 1 178 ? 27.524 -1.467 -12.804 1.00 46.94 178 GLY A O 1
ATOM 1399 N N . ASP A 1 179 ? 26.097 -1.858 -14.487 1.00 47.59 179 ASP A N 1
ATOM 1400 C CA . ASP A 1 179 ? 27.041 -2.403 -15.455 1.00 47.59 179 ASP A CA 1
ATOM 1401 C C . ASP A 1 179 ? 27.824 -1.227 -16.056 1.00 47.59 179 ASP A C 1
ATOM 1403 O O . ASP A 1 179 ? 27.807 -0.935 -17.252 1.00 47.59 179 ASP A O 1
ATOM 1407 N N . SER A 1 180 ? 28.537 -0.511 -15.184 1.00 50.66 180 SER A N 1
ATOM 1408 C CA . SER A 1 180 ? 29.764 0.156 -15.554 1.00 50.66 180 SER A CA 1
ATOM 1409 C C . SER A 1 180 ? 30.537 -0.862 -16.374 1.00 50.66 180 SER A C 1
ATOM 1411 O O . SER A 1 180 ? 31.012 -1.866 -15.845 1.00 50.66 180 SER A O 1
ATOM 1413 N N . ILE A 1 181 ? 30.574 -0.660 -17.694 1.00 54.53 181 ILE A N 1
ATOM 1414 C CA . ILE A 1 181 ? 31.417 -1.461 -18.565 1.00 54.53 181 ILE A CA 1
ATOM 1415 C C . ILE A 1 181 ? 32.796 -1.325 -17.954 1.00 54.53 181 ILE A C 1
ATOM 1417 O O . ILE A 1 181 ? 33.376 -0.234 -17.948 1.00 54.53 181 ILE A O 1
ATOM 1421 N N . ALA A 1 182 ? 33.263 -2.407 -17.332 1.00 58.12 182 ALA A N 1
ATOM 1422 C CA . ALA A 1 182 ? 34.502 -2.355 -16.599 1.00 58.12 182 ALA A CA 1
ATOM 1423 C C . ALA A 1 182 ? 35.561 -1.897 -17.597 1.00 58.12 182 ALA A C 1
ATOM 1425 O O . ALA A 1 182 ? 35.622 -2.417 -18.710 1.00 58.12 182 ALA A O 1
ATOM 1426 N N . LEU A 1 183 ? 36.398 -0.929 -17.222 1.00 60.16 183 LEU A N 1
ATOM 1427 C CA . LEU A 1 183 ? 37.458 -0.450 -18.114 1.00 60.16 183 LEU A CA 1
ATOM 1428 C C . LEU A 1 183 ? 38.295 -1.634 -18.645 1.00 60.16 183 LEU A C 1
ATOM 1430 O O . LEU A 1 183 ? 38.700 -1.650 -19.799 1.00 60.16 183 LEU A O 1
ATOM 1434 N N . ASN A 1 184 ? 38.446 -2.665 -17.806 1.00 63.56 184 ASN A N 1
ATOM 1435 C CA . ASN A 1 184 ? 38.901 -4.018 -18.129 1.00 63.56 184 ASN A CA 1
ATOM 1436 C C . ASN A 1 184 ? 38.268 -4.594 -19.412 1.00 63.56 184 ASN A C 1
ATOM 1438 O O . ASN A 1 184 ? 38.995 -4.974 -20.325 1.00 63.56 184 ASN A O 1
ATOM 1442 N N . ASP A 1 185 ? 36.944 -4.669 -19.496 1.00 66.31 185 ASP A N 1
ATOM 1443 C CA . ASP A 1 185 ? 36.237 -5.316 -20.602 1.00 66.31 185 ASP A CA 1
ATOM 1444 C C . ASP A 1 185 ? 36.437 -4.541 -21.923 1.00 66.31 185 ASP A C 1
ATOM 1446 O O . ASP A 1 185 ? 36.523 -5.149 -22.990 1.00 66.31 185 ASP A O 1
ATOM 1450 N N . ILE A 1 186 ? 36.626 -3.214 -21.853 1.00 65.62 186 ILE A N 1
ATOM 1451 C CA . ILE A 1 186 ? 37.028 -2.374 -23.000 1.00 65.62 186 ILE A CA 1
ATOM 1452 C C . ILE A 1 186 ? 38.494 -2.627 -23.370 1.00 65.62 186 ILE A C 1
ATOM 1454 O O . ILE A 1 186 ? 38.826 -2.864 -24.529 1.00 65.62 186 ILE A O 1
ATOM 1458 N N . MET A 1 187 ? 39.389 -2.595 -22.382 1.00 65.12 187 MET A N 1
ATOM 1459 C CA . MET A 1 187 ? 40.832 -2.745 -22.592 1.00 65.12 187 MET A CA 1
ATOM 1460 C C . MET A 1 187 ? 41.223 -4.136 -23.096 1.00 65.12 187 MET A C 1
ATOM 1462 O O . MET A 1 187 ? 42.208 -4.272 -23.817 1.00 65.12 187 MET A O 1
ATOM 1466 N N . THR A 1 188 ? 40.469 -5.167 -22.719 1.00 72.56 188 THR A N 1
ATOM 1467 C CA . THR A 1 188 ? 40.690 -6.554 -23.151 1.00 72.56 188 THR A CA 1
ATOM 1468 C C . THR A 1 188 ? 40.049 -6.864 -24.504 1.00 72.56 188 THR A C 1
ATOM 1470 O O . THR A 1 188 ? 40.221 -7.969 -25.015 1.00 72.56 188 THR A O 1
ATOM 1473 N N . GLY A 1 189 ? 39.323 -5.911 -25.103 1.00 64.50 189 GLY A N 1
ATOM 1474 C CA . GLY A 1 189 ? 38.618 -6.101 -26.373 1.00 64.50 189 GLY A CA 1
ATOM 1475 C C . GLY A 1 189 ? 37.397 -7.020 -26.272 1.00 64.50 189 GLY A C 1
ATOM 1476 O O . GLY A 1 189 ? 36.845 -7.415 -27.296 1.00 64.50 189 GLY A O 1
ATOM 1477 N N . LYS A 1 190 ? 36.966 -7.359 -25.050 1.00 66.06 190 LYS A N 1
ATOM 1478 C CA . LYS A 1 190 ? 35.723 -8.095 -24.787 1.00 66.06 190 LYS A CA 1
ATOM 1479 C C . LYS A 1 190 ? 34.495 -7.248 -25.141 1.00 66.06 190 LYS A C 1
ATOM 1481 O O . LYS A 1 190 ? 33.468 -7.797 -25.531 1.00 66.06 190 LYS A O 1
ATOM 1486 N N . VAL A 1 191 ? 34.623 -5.924 -25.047 1.00 55.53 191 VAL A N 1
ATOM 1487 C CA . VAL A 1 191 ? 33.653 -4.933 -25.521 1.00 55.53 191 VAL A CA 1
ATOM 1488 C C . VAL A 1 191 ? 34.334 -4.011 -26.529 1.00 55.53 191 VAL A C 1
ATOM 1490 O O . VAL A 1 191 ? 35.328 -3.358 -26.215 1.00 55.53 191 VAL A O 1
ATOM 1493 N N . ASP A 1 192 ? 33.785 -3.931 -27.742 1.00 70.69 192 ASP A N 1
ATOM 1494 C CA . ASP A 1 192 ? 34.252 -2.982 -28.752 1.00 70.69 192 ASP A CA 1
ATOM 1495 C C . ASP A 1 192 ? 33.719 -1.575 -28.455 1.00 70.69 192 ASP A C 1
ATOM 1497 O O . ASP A 1 192 ? 32.540 -1.273 -28.648 1.00 70.69 192 ASP A O 1
ATOM 1501 N N . PHE A 1 193 ? 34.617 -0.698 -28.012 1.00 61.12 193 PHE A N 1
ATOM 1502 C CA . PHE A 1 193 ? 34.305 0.691 -27.691 1.00 61.12 193 PHE A CA 1
ATOM 1503 C C . PHE A 1 193 ? 33.753 1.477 -28.891 1.00 61.12 193 PHE A C 1
ATOM 1505 O O . PHE A 1 193 ? 32.932 2.373 -28.706 1.00 61.12 193 PHE A O 1
ATOM 1512 N N . ALA A 1 194 ? 34.161 1.146 -30.122 1.00 61.00 194 ALA A N 1
ATOM 1513 C CA . ALA A 1 194 ? 33.675 1.837 -31.315 1.00 61.00 194 ALA A CA 1
ATOM 1514 C C . ALA A 1 194 ? 32.220 1.464 -31.627 1.00 61.00 194 ALA A C 1
ATOM 1516 O O . ALA A 1 194 ? 31.414 2.348 -31.915 1.00 61.00 194 ALA A O 1
ATOM 1517 N N . SER A 1 195 ? 31.864 0.182 -31.517 1.00 59.06 195 SER A N 1
ATOM 1518 C CA . SER A 1 195 ? 30.473 -0.278 -31.611 1.00 59.06 195 SER A CA 1
ATOM 1519 C C . SER A 1 195 ? 29.614 0.246 -30.464 1.00 59.06 195 SER A C 1
ATOM 1521 O O . SER A 1 195 ? 28.467 0.613 -30.701 1.00 59.06 195 SER A O 1
ATOM 1523 N N . LEU A 1 196 ? 30.173 0.359 -29.255 1.00 56.34 196 LEU A N 1
ATOM 1524 C CA . LEU A 1 196 ? 29.503 0.975 -28.111 1.00 56.34 196 LEU A CA 1
ATOM 1525 C C . LEU A 1 196 ? 29.166 2.448 -28.392 1.00 56.34 196 LEU A C 1
ATOM 1527 O O . LEU A 1 196 ? 28.009 2.848 -28.302 1.00 56.34 196 LEU A O 1
ATOM 1531 N N . LEU A 1 197 ? 30.162 3.242 -28.795 1.00 59.19 197 LEU A N 1
ATOM 1532 C CA . LEU A 1 197 ? 29.990 4.652 -29.148 1.00 59.19 197 LEU A CA 1
ATOM 1533 C C . LEU A 1 197 ? 29.033 4.825 -30.333 1.00 59.19 197 LEU A C 1
ATOM 1535 O O . LEU A 1 197 ? 28.267 5.781 -30.373 1.00 59.19 197 LEU A O 1
ATOM 1539 N N . LYS A 1 198 ? 29.060 3.894 -31.290 1.00 54.25 198 LYS A N 1
ATOM 1540 C CA . LYS A 1 198 ? 28.147 3.871 -32.432 1.00 54.25 198 LYS A CA 1
ATOM 1541 C C . LYS A 1 198 ? 26.715 3.533 -32.014 1.00 54.25 198 LYS A C 1
ATOM 1543 O O . LYS A 1 198 ? 25.819 4.185 -32.525 1.00 54.25 198 LYS A O 1
ATOM 1548 N N . GLY A 1 199 ? 26.503 2.609 -31.078 1.00 54.00 199 GLY A N 1
ATOM 1549 C CA . GLY A 1 199 ? 25.197 2.373 -30.454 1.00 54.00 199 GLY A CA 1
ATOM 1550 C C . GLY A 1 199 ? 24.675 3.641 -29.777 1.00 54.00 199 GLY A C 1
ATOM 1551 O O . GLY A 1 199 ? 23.607 4.119 -30.127 1.00 54.00 199 GLY A O 1
ATOM 1552 N N . TYR A 1 200 ? 25.490 4.289 -28.939 1.00 54.28 200 TYR A N 1
ATOM 1553 C CA . TYR A 1 200 ? 25.129 5.566 -28.300 1.00 54.28 200 TYR A CA 1
ATOM 1554 C C . TYR A 1 200 ? 24.865 6.717 -29.285 1.00 54.28 200 TYR A C 1
ATOM 1556 O O . TYR A 1 200 ? 24.030 7.577 -29.024 1.00 54.28 200 TYR A O 1
ATOM 1564 N N . ALA A 1 201 ? 25.593 6.768 -30.404 1.00 52.56 201 ALA A N 1
ATOM 1565 C CA . ALA A 1 201 ? 25.478 7.837 -31.396 1.00 52.56 201 ALA A CA 1
ATOM 1566 C C . ALA A 1 201 ? 24.405 7.580 -32.470 1.00 52.56 201 ALA A C 1
ATOM 1568 O O . ALA A 1 201 ? 23.957 8.533 -33.105 1.00 52.56 201 ALA A O 1
ATOM 1569 N N . GLN A 1 202 ? 24.021 6.322 -32.714 1.00 51.94 202 GLN A N 1
ATOM 1570 C CA . GLN A 1 202 ? 22.957 5.948 -33.655 1.00 51.94 202 GLN A CA 1
ATOM 1571 C C . GLN A 1 202 ? 21.597 5.811 -32.964 1.00 51.94 202 GLN A C 1
ATOM 1573 O O . GLN A 1 202 ? 20.598 6.216 -33.553 1.00 51.94 202 GLN A O 1
ATOM 1578 N N . ASP A 1 203 ? 21.571 5.325 -31.722 1.00 48.53 203 ASP A N 1
ATOM 1579 C CA . ASP A 1 203 ? 20.358 5.051 -30.948 1.00 48.53 203 ASP A CA 1
ATOM 1580 C C . ASP A 1 203 ? 20.144 6.071 -29.827 1.00 48.53 203 ASP A C 1
ATOM 1582 O O . ASP A 1 203 ? 19.672 5.697 -28.764 1.00 48.53 203 ASP A O 1
ATOM 1586 N N . GLY A 1 204 ? 20.455 7.357 -30.022 1.00 52.69 204 GLY A N 1
ATOM 1587 C CA . GLY A 1 204 ? 19.993 8.390 -29.085 1.00 52.69 204 GLY A CA 1
ATOM 1588 C C . GLY A 1 204 ? 18.475 8.255 -28.874 1.00 52.69 204 GLY A C 1
ATOM 1589 O O . GLY A 1 204 ? 17.687 8.608 -29.752 1.00 52.69 204 GLY A O 1
ATOM 1590 N N . TRP A 1 205 ? 18.060 7.658 -27.753 1.00 48.25 205 TRP A N 1
ATOM 1591 C CA . TRP A 1 205 ? 16.908 6.745 -27.783 1.00 48.25 205 TRP A CA 1
ATOM 1592 C C . TRP A 1 205 ? 15.533 7.426 -27.649 1.00 48.25 205 TRP A C 1
ATOM 1594 O O . TRP A 1 205 ? 14.492 6.813 -27.870 1.00 48.25 205 TRP A O 1
ATOM 1604 N N . LEU A 1 206 ? 15.515 8.723 -27.339 1.00 47.69 206 LEU A N 1
ATOM 1605 C CA . LEU A 1 206 ? 14.295 9.506 -27.126 1.00 47.69 206 LEU A CA 1
ATOM 1606 C C . LEU A 1 206 ? 13.572 9.911 -28.418 1.00 47.69 206 LEU A C 1
ATOM 1608 O O . LEU A 1 206 ? 12.363 10.114 -28.383 1.00 47.69 206 LEU A O 1
ATOM 1612 N N . ASP A 1 207 ? 14.263 10.031 -29.552 1.00 51.12 207 ASP A N 1
ATOM 1613 C CA . ASP A 1 207 ? 13.686 10.766 -30.683 1.00 51.12 207 ASP A CA 1
ATOM 1614 C C . ASP A 1 207 ? 12.860 9.908 -31.646 1.00 51.12 207 ASP A C 1
ATOM 1616 O O . ASP A 1 207 ? 11.855 10.395 -32.142 1.00 51.12 207 ASP A O 1
ATOM 1620 N N . ALA A 1 208 ? 13.193 8.643 -31.921 1.00 48.25 208 ALA A N 1
ATOM 1621 C CA . ALA A 1 208 ? 12.543 7.911 -33.021 1.00 48.25 208 ALA A CA 1
ATOM 1622 C C . ALA A 1 208 ? 11.075 7.516 -32.741 1.00 48.25 208 ALA A C 1
ATOM 1624 O O . ALA A 1 208 ? 10.208 7.764 -33.585 1.00 48.25 208 ALA A O 1
ATOM 1625 N N . ASP A 1 209 ? 10.780 6.959 -31.560 1.00 48.09 209 ASP A N 1
ATOM 1626 C CA . ASP A 1 209 ? 9.417 6.564 -31.165 1.00 48.09 209 ASP A CA 1
ATOM 1627 C C . ASP A 1 209 ? 8.538 7.785 -30.833 1.00 48.09 209 ASP A C 1
ATOM 1629 O O . ASP A 1 209 ? 7.369 7.842 -31.226 1.00 48.09 209 ASP A O 1
ATOM 1633 N N . ILE A 1 210 ? 9.100 8.809 -30.171 1.00 52.44 210 ILE A N 1
ATOM 1634 C CA . ILE A 1 210 ? 8.391 10.067 -29.876 1.00 52.44 210 ILE A CA 1
ATOM 1635 C C . ILE A 1 210 ? 8.084 10.825 -31.178 1.00 52.44 210 ILE A C 1
ATOM 1637 O O . ILE A 1 210 ? 6.940 11.234 -31.388 1.00 52.44 210 ILE A O 1
ATOM 1641 N N . TYR A 1 211 ? 9.049 10.938 -32.097 1.00 49.69 211 TYR A N 1
ATOM 1642 C CA . TYR A 1 211 ? 8.860 11.541 -33.422 1.00 49.69 211 TYR A CA 1
ATOM 1643 C C . TYR A 1 211 ? 7.801 10.806 -34.250 1.00 49.69 211 TYR A C 1
ATOM 1645 O O . TYR A 1 211 ? 6.950 11.444 -34.874 1.00 49.69 211 TYR A O 1
ATOM 1653 N N . ALA A 1 212 ? 7.810 9.469 -34.242 1.00 53.66 212 ALA A N 1
ATOM 1654 C CA . ALA A 1 212 ? 6.823 8.659 -34.951 1.00 53.66 212 ALA A CA 1
ATOM 1655 C C . ALA A 1 212 ? 5.392 8.917 -34.436 1.00 53.66 212 ALA A C 1
ATOM 1657 O O . ALA A 1 212 ? 4.485 9.158 -35.239 1.00 53.66 212 ALA A O 1
ATOM 1658 N N . ILE A 1 213 ? 5.198 8.985 -33.112 1.00 54.31 213 ILE A N 1
ATOM 1659 C CA . ILE A 1 213 ? 3.906 9.322 -32.487 1.00 54.31 213 ILE A CA 1
ATOM 1660 C C . ILE A 1 213 ? 3.487 10.770 -32.797 1.00 54.31 213 ILE A C 1
ATOM 1662 O O . ILE A 1 213 ? 2.324 11.015 -33.123 1.00 54.31 213 ILE A O 1
ATOM 1666 N N . GLU A 1 214 ? 4.401 11.743 -32.736 1.00 48.75 214 GLU A N 1
ATOM 1667 C CA . GLU A 1 214 ? 4.102 13.150 -33.051 1.00 48.75 214 GLU A CA 1
ATOM 1668 C C . GLU A 1 214 ? 3.732 13.391 -34.518 1.00 48.75 214 GLU A C 1
ATOM 1670 O O . GLU A 1 214 ? 2.996 14.333 -34.827 1.00 48.75 214 GLU A O 1
ATOM 1675 N N . LYS A 1 215 ? 4.234 12.553 -35.427 1.00 50.94 215 LYS A N 1
ATOM 1676 C CA . LYS A 1 215 ? 3.976 12.649 -36.869 1.00 50.94 215 LYS A CA 1
ATOM 1677 C C . LYS A 1 215 ? 2.910 11.673 -37.368 1.00 50.94 215 LYS A C 1
ATOM 1679 O O . LYS A 1 215 ? 2.588 11.712 -38.553 1.00 50.94 215 LYS A O 1
ATOM 1684 N N . GLY A 1 216 ? 2.344 10.839 -36.491 1.00 45.66 216 GLY A N 1
ATOM 1685 C CA . GLY A 1 216 ? 1.342 9.831 -36.855 1.00 45.66 216 GLY A CA 1
ATOM 1686 C C . GLY A 1 216 ? 1.883 8.757 -37.804 1.00 45.66 216 GLY A C 1
ATOM 1687 O O . GLY A 1 216 ? 1.138 8.237 -38.633 1.00 45.66 216 GLY A O 1
ATOM 1688 N N . VAL A 1 217 ? 3.182 8.462 -37.726 1.00 43.72 217 VAL A N 1
ATOM 1689 C CA . VAL A 1 217 ? 3.883 7.510 -38.595 1.00 43.72 217 VAL A CA 1
ATOM 1690 C C . VAL A 1 217 ? 4.062 6.193 -37.840 1.00 43.72 217 VAL A C 1
ATOM 1692 O O . VAL A 1 217 ? 4.460 6.194 -36.681 1.00 43.72 217 VAL A O 1
ATOM 1695 N N . ALA A 1 218 ? 3.773 5.059 -38.481 1.00 44.66 218 ALA A N 1
ATOM 1696 C CA . ALA A 1 218 ? 4.014 3.745 -37.889 1.00 44.66 218 ALA A CA 1
ATOM 1697 C C . ALA A 1 218 ? 5.523 3.437 -37.867 1.00 44.66 218 ALA A C 1
ATOM 1699 O O . ALA A 1 218 ? 6.159 3.411 -38.924 1.00 44.66 218 ALA A O 1
ATOM 1700 N N . TRP A 1 219 ? 6.089 3.205 -36.680 1.00 40.44 219 TRP A N 1
ATOM 1701 C CA . TRP A 1 219 ? 7.476 2.760 -36.514 1.00 40.44 219 TRP A CA 1
ATOM 1702 C C . TRP A 1 219 ? 7.546 1.226 -36.570 1.00 40.44 219 TRP A C 1
ATOM 1704 O O . TRP A 1 219 ? 6.653 0.538 -36.073 1.00 40.44 219 TRP A O 1
ATOM 1714 N N . GLN A 1 220 ? 8.538 0.682 -37.276 1.00 37.03 220 GLN A N 1
ATOM 1715 C CA . GLN A 1 220 ? 8.558 -0.733 -37.662 1.00 37.03 220 GLN A CA 1
ATOM 1716 C C . GLN A 1 220 ? 8.977 -1.664 -36.516 1.00 37.03 220 GLN A C 1
ATOM 1718 O O . GLN A 1 220 ? 9.889 -1.352 -35.760 1.00 37.03 220 GLN A O 1
ATOM 1723 N N . ASN A 1 221 ? 8.356 -2.852 -36.500 1.00 37.59 221 ASN A N 1
ATOM 1724 C CA . ASN A 1 221 ? 8.421 -3.939 -35.506 1.00 37.59 221 ASN A CA 1
ATOM 1725 C C . ASN A 1 221 ? 7.486 -3.781 -34.293 1.00 37.59 221 ASN A C 1
ATOM 1727 O O . ASN A 1 221 ? 7.914 -3.875 -33.144 1.00 37.59 221 ASN A O 1
ATOM 1731 N N . THR A 1 222 ? 6.190 -3.619 -34.581 1.00 38.72 222 THR A N 1
ATOM 1732 C CA . THR A 1 222 ? 5.142 -4.285 -33.783 1.00 38.72 222 THR A CA 1
ATOM 1733 C C . THR A 1 222 ? 4.918 -5.700 -34.297 1.00 38.72 222 THR A C 1
ATOM 1735 O O . THR A 1 222 ? 5.094 -5.907 -35.521 1.00 38.72 222 THR A O 1
#

Organism: Campylobacter coli (NCBI:txid195)

InterPro domains:
  IPR058078 Cj0814 flagellar-dependent secreted protein [NF046095] (1-186)
  IPR058078 Cj0814 flagellar-dependent secreted protein [PF28266] (1-177)

Sequence (222 aa):
MAETIKQYYNLFSNALGQSFPNDKTSFSEADINSMPKGYAINGIKSMDFNDPSNRMNITHLRDFSNSSITNIYQTPEQMKEAESLYIQSGSLIDGINGHSFGLSLEEIKNVSKGEDWQFNPDMSVYPQNEDGSYSKEALFMSFLKSYGSGQPVESSETTLNPKVEAYNRAMAKESFNGDSIALNDIMTGKVDFASLLKGYAQDGWLDADIYAIEKGVAWQNT

Foldseek 3Di:
DPVQLVLLVVALLQQVVVQDPSPDFWAALVRLLQHFFKFFKFPKDADDLVDLPPCNLQVRFIASVVMHTPDTHRDPVQQVVLCVVCVVVVNPDHRSNIFGQLSHPCLLPDQDDDPPPAPRDRSVVFAADPVRIGGPVSSSSSSCRGPPHVDDHDDPPDDDDPLSSLQSNLVSVVPDDPVPVPVVCCVVVVDPVVVVVVCCVVCVPNPPSNVCVVVVHDDDDD

pLDDT: mean 78.52, std 15.32, range [37.03, 94.5]